Protein AF-F2F3K4-F1 (afdb_monomer)

Solvent-accessible surface area (backbone atoms only — not comparable to full-atom values): 10694 Å² total; per-residue (Å²): 113,71,66,64,60,57,57,69,69,48,76,63,55,57,48,55,48,28,43,52,43,18,48,51,14,39,76,76,39,70,73,43,49,56,55,50,54,50,52,49,53,52,44,51,75,69,63,53,58,70,67,57,56,51,50,38,49,51,50,20,53,52,44,21,54,54,42,33,50,59,54,53,59,38,68,49,84,79,74,68,73,35,62,34,27,31,41,81,58,61,49,78,59,90,55,36,41,37,33,36,28,29,36,90,88,71,50,36,32,33,37,39,33,72,56,90,44,71,68,59,48,52,51,57,73,74,40,85,54,49,75,43,34,28,41,38,33,61,47,81,49,81,67,62,78,44,93,44,98,87,41,76,43,50,56,59,52,32,60,78,65,64,27,38,46,36,34,44,44,75,45,81,40,86,40,90,66,76,68,70,74,69,62,59,68,64,60,71,77,75,118

Radius of gyration: 22.99 Å; Cα contacts (8 Å, |Δi|>4): 266; chains: 1; bounding box: 46×44×63 Å

Foldseek 3Di:
DVVVVVVVPDLVVLLVVLLVLLLCCLQPHVVSCVVLVVSLVVCVVVVDDVVSSVVSVVSNVVSNVVNNVLNVVLQDDDDPQFKWAFAQAWDDDPQKIWGWTAGPVRAIATEIEGHPDPVSVVVPVVDDRHQWIKRFGFDFDAWDDAPDPPGDGPVVVCSVVRHSGYTYTPDIGGDPDRDCVVVVVVVVVPD

Organism: Solibacillus silvestris (strain StLB046) (NCBI:txid1002809)

Nearest PDB structures (foldseek):
  3kf6-assembly1_A  TM=5.587E-01  e=1.070E-02  Schizosaccharomyces pombe
  6cqm-assembly2_B  TM=5.903E-01  e=8.312E-02  Saccharomyces cerevisiae S288C
  2z6k-assembly1_A  TM=4.879E-01  e=4.548E-02  Homo sapiens
  1cqx-assembly1_A  TM=2.368E-01  e=3.327E-01  Cupriavidus necator
  6o0a-assembly1_A  TM=1.692E-01  e=3.943E+00  Malassezia yamatoensis

Mean predicted aligned error: 10.89 Å

pLDDT: mean 82.09, std 13.77, range [38.69, 93.69]

Sequence (191 aa):
MLYLVNLFRHNWIFYALSICISALAAFESGRLLFLLAFLLLFSHYKRLLNIHLLLILIVGIGSYSYFSYEANKLSLPVELPALLTWTDEYNINGVMLRGFMINESGEKVYVTYELRNEKEKQRFEAQQLAGTSFIVTGKQVSPSIPAHRYGFSMARYLQSRSARGIIEIQQLQYSHQKNPSCSLFLNSAFS

Structure (mmCIF, N/CA/C/O backbone):
data_AF-F2F3K4-F1
#
_entry.id   AF-F2F3K4-F1
#
loop_
_atom_site.group_PDB
_atom_site.id
_atom_site.type_symbol
_atom_site.label_atom_id
_atom_site.label_alt_id
_atom_site.label_comp_id
_atom_site.label_asym_id
_atom_site.label_entity_id
_atom_site.label_seq_id
_atom_site.pdbx_PDB_ins_code
_atom_site.Cartn_x
_atom_site.Cartn_y
_atom_site.Cartn_z
_atom_site.occupancy
_atom_site.B_iso_or_equiv
_atom_site.auth_seq_id
_atom_site.auth_comp_id
_atom_site.auth_asym_id
_atom_site.auth_atom_id
_atom_site.pdbx_PDB_model_num
ATOM 1 N N . MET A 1 1 ? -1.211 18.696 -35.474 1.00 53.38 1 MET A N 1
ATOM 2 C CA . MET A 1 1 ? -0.148 17.791 -35.980 1.00 53.38 1 MET A CA 1
ATOM 3 C C . MET A 1 1 ? 1.278 18.299 -35.733 1.00 53.38 1 MET A C 1
ATOM 5 O O . MET A 1 1 ? 2.088 17.498 -35.292 1.00 53.38 1 MET A O 1
ATOM 9 N N . LEU A 1 2 ? 1.599 19.587 -35.936 1.00 54.91 2 LEU A N 1
ATOM 10 C CA . LEU A 1 2 ? 2.951 20.150 -35.707 1.00 54.91 2 LEU A CA 1
ATOM 11 C C . LEU A 1 2 ? 3.513 19.933 -34.288 1.00 54.91 2 LEU A C 1
ATOM 13 O O . LEU A 1 2 ? 4.703 19.681 -34.131 1.00 54.91 2 LEU A O 1
ATOM 17 N N . TYR A 1 3 ? 2.658 19.962 -33.263 1.00 59.09 3 TYR A N 1
ATOM 18 C CA . TYR A 1 3 ? 3.078 19.770 -31.871 1.00 59.09 3 TYR A CA 1
ATOM 19 C C . TYR A 1 3 ? 3.613 18.355 -31.599 1.00 59.09 3 TYR A C 1
ATOM 21 O O . TYR A 1 3 ? 4.637 18.196 -30.943 1.00 59.09 3 TYR A O 1
ATOM 29 N N . LEU A 1 4 ? 2.970 17.327 -32.170 1.00 57.16 4 LEU A N 1
ATOM 30 C CA . LEU A 1 4 ? 3.380 15.928 -32.005 1.00 57.16 4 LEU A CA 1
ATOM 31 C C . LEU A 1 4 ? 4.732 15.665 -32.687 1.00 57.16 4 LEU A C 1
ATOM 33 O O . LEU A 1 4 ? 5.585 14.979 -32.137 1.00 57.16 4 LEU A O 1
ATOM 37 N N . VAL A 1 5 ? 4.955 16.271 -33.857 1.00 60.72 5 VAL A N 1
ATOM 38 C CA . VAL A 1 5 ? 6.221 16.163 -34.601 1.00 60.72 5 VAL A CA 1
ATOM 39 C C . VAL A 1 5 ? 7.367 16.851 -33.849 1.00 60.72 5 VAL A C 1
ATOM 41 O O . VAL A 1 5 ? 8.470 16.311 -33.789 1.00 60.72 5 VAL A O 1
ATOM 44 N N . ASN A 1 6 ? 7.108 18.000 -33.217 1.00 59.47 6 ASN A N 1
ATOM 45 C CA . ASN A 1 6 ? 8.118 18.717 -32.434 1.00 59.47 6 ASN A CA 1
ATOM 46 C C . ASN A 1 6 ? 8.414 18.030 -31.086 1.00 59.47 6 ASN A C 1
ATOM 48 O O . ASN A 1 6 ? 9.551 18.050 -30.617 1.00 59.47 6 ASN A O 1
ATOM 52 N N . LEU A 1 7 ? 7.418 17.359 -30.497 1.00 59.84 7 LEU A N 1
ATOM 53 C CA . LEU A 1 7 ? 7.557 16.590 -29.256 1.00 59.84 7 LEU A CA 1
ATOM 54 C C . LEU A 1 7 ? 8.573 15.446 -29.398 1.00 59.84 7 LEU A C 1
ATOM 56 O O . LEU A 1 7 ? 9.397 15.226 -28.514 1.00 59.84 7 LEU A O 1
ATOM 60 N N . PHE A 1 8 ? 8.582 14.761 -30.545 1.00 59.09 8 PHE A N 1
ATOM 61 C CA . PHE A 1 8 ? 9.545 13.694 -30.831 1.00 59.09 8 PHE A CA 1
ATOM 62 C C . PHE A 1 8 ? 10.914 14.201 -31.299 1.00 59.09 8 PHE A C 1
ATOM 64 O O . PHE A 1 8 ? 11.771 13.388 -31.643 1.00 59.09 8 PHE A O 1
ATOM 71 N N . ARG A 1 9 ? 11.174 15.512 -31.320 1.00 60.53 9 ARG A N 1
ATOM 72 C CA . ARG A 1 9 ? 12.477 16.052 -31.739 1.00 60.53 9 ARG A CA 1
ATOM 73 C C . ARG A 1 9 ? 13.574 15.818 -30.696 1.00 60.53 9 ARG A C 1
ATOM 75 O O . ARG A 1 9 ? 14.740 15.708 -31.059 1.00 60.53 9 ARG A O 1
ATOM 82 N N . HIS A 1 10 ? 13.204 15.698 -29.420 1.00 70.38 10 HIS A N 1
ATOM 83 C CA . HIS A 1 10 ? 14.147 15.543 -28.313 1.00 70.38 10 HIS A CA 1
ATOM 84 C C . HIS A 1 10 ? 14.210 14.094 -27.817 1.00 70.38 10 HIS A C 1
ATOM 86 O O . HIS A 1 10 ? 13.192 13.481 -27.503 1.00 70.38 10 HIS A O 1
ATOM 92 N N . ASN A 1 11 ? 15.427 13.552 -27.698 1.00 77.31 11 ASN A N 1
ATOM 93 C CA . ASN A 1 11 ? 15.654 12.156 -27.297 1.00 77.31 11 ASN A CA 1
ATOM 94 C C . ASN A 1 11 ? 15.176 11.850 -25.864 1.00 77.31 11 ASN A C 1
ATOM 96 O O . ASN A 1 11 ? 14.959 10.691 -25.528 1.00 77.31 11 ASN A O 1
ATOM 100 N N . TRP A 1 12 ? 14.962 12.876 -25.035 1.00 83.38 12 TRP A N 1
ATOM 101 C CA . TRP A 1 12 ? 14.512 12.758 -23.642 1.00 83.38 12 TRP A CA 1
ATOM 102 C C . TRP A 1 12 ? 13.129 12.119 -23.492 1.00 83.38 12 TRP A C 1
ATOM 104 O O . TRP A 1 12 ? 12.880 11.438 -22.499 1.00 83.38 12 TRP A O 1
ATOM 114 N N . ILE A 1 13 ? 12.259 12.257 -24.498 1.00 87.06 13 ILE A N 1
ATOM 115 C CA . ILE A 1 13 ? 10.915 11.667 -24.469 1.00 87.06 13 ILE A CA 1
ATOM 116 C C . ILE A 1 13 ? 10.972 10.135 -24.356 1.00 87.06 13 ILE A C 1
ATOM 118 O O . ILE A 1 13 ? 10.166 9.535 -23.652 1.00 87.06 13 ILE A O 1
ATOM 122 N N . PHE A 1 14 ? 11.963 9.499 -24.992 1.00 88.06 14 PHE A N 1
ATOM 123 C CA . PHE A 1 14 ? 12.114 8.044 -24.976 1.00 88.06 14 PHE A CA 1
ATOM 124 C C . PHE A 1 14 ? 12.574 7.532 -23.611 1.00 88.06 14 PHE A C 1
ATOM 126 O O . PHE A 1 14 ? 12.159 6.456 -23.189 1.00 88.06 14 PHE A O 1
ATOM 133 N N . TYR A 1 15 ? 13.374 8.322 -22.893 1.00 89.19 15 TYR A N 1
ATOM 134 C CA . TYR A 1 15 ? 13.783 8.009 -21.526 1.00 89.19 15 TYR A CA 1
ATOM 135 C C . TYR A 1 15 ? 12.611 8.119 -20.553 1.00 89.19 15 TYR A C 1
ATOM 137 O O . TYR A 1 15 ? 12.374 7.195 -19.780 1.00 89.19 15 TYR A O 1
ATOM 145 N N . ALA A 1 16 ? 11.836 9.205 -20.636 1.00 91.38 16 ALA A N 1
ATOM 146 C CA . ALA A 1 16 ? 10.639 9.374 -19.815 1.00 91.38 16 ALA A CA 1
ATOM 147 C C . ALA A 1 16 ? 9.623 8.249 -20.067 1.00 91.38 16 ALA A C 1
ATOM 149 O O . ALA A 1 16 ? 9.077 7.671 -19.127 1.00 91.38 16 ALA A O 1
ATOM 150 N N . LEU A 1 17 ? 9.418 7.891 -21.338 1.00 90.88 17 LEU A N 1
ATOM 151 C CA . LEU A 1 17 ? 8.504 6.822 -21.722 1.00 90.88 17 LEU A CA 1
ATOM 152 C C . LEU A 1 17 ? 9.002 5.442 -21.262 1.00 90.88 17 LEU A C 1
ATOM 154 O O . LEU A 1 17 ? 8.193 4.639 -20.811 1.00 90.88 17 LEU A O 1
ATOM 158 N N . SER A 1 18 ? 10.316 5.190 -21.292 1.00 92.94 18 SER A N 1
ATOM 159 C CA . SER A 1 18 ? 10.923 3.971 -20.734 1.00 92.94 18 SER A CA 1
ATOM 160 C C . SER A 1 18 ? 10.623 3.820 -19.241 1.00 92.94 18 SER A C 1
ATOM 162 O O . SER A 1 18 ? 10.084 2.798 -18.825 1.00 92.94 18 SER A O 1
ATOM 164 N N . ILE A 1 19 ? 10.859 4.872 -18.447 1.00 92.75 19 ILE A N 1
ATOM 165 C CA . ILE A 1 19 ? 10.580 4.868 -17.001 1.00 92.75 19 ILE A CA 1
ATOM 166 C C . ILE A 1 19 ? 9.086 4.644 -16.733 1.00 92.75 19 ILE A C 1
ATOM 168 O O . ILE A 1 19 ? 8.725 3.857 -15.859 1.00 92.75 19 ILE A O 1
ATOM 172 N N . CYS A 1 20 ? 8.212 5.299 -17.504 1.00 92.25 20 CYS A N 1
ATOM 173 C CA . CYS A 1 20 ? 6.764 5.151 -17.377 1.00 92.25 20 CYS A CA 1
ATOM 174 C C . CYS A 1 20 ? 6.302 3.711 -17.659 1.00 92.25 20 CYS A C 1
ATOM 176 O O . CYS A 1 20 ? 5.558 3.141 -16.860 1.00 92.25 20 CYS A O 1
ATOM 178 N N . ILE A 1 21 ? 6.787 3.095 -18.746 1.00 92.75 21 ILE A N 1
ATOM 179 C CA . ILE A 1 21 ? 6.485 1.695 -19.085 1.00 92.75 21 ILE A CA 1
ATOM 180 C C . ILE A 1 21 ? 6.990 0.757 -17.985 1.00 92.75 21 ILE A C 1
ATOM 182 O O . ILE A 1 21 ? 6.268 -0.155 -17.587 1.00 92.75 21 ILE A O 1
ATOM 186 N N . SER A 1 22 ? 8.194 0.991 -17.464 1.00 91.56 22 SER A N 1
ATOM 187 C CA . SER A 1 22 ? 8.765 0.187 -16.383 1.00 91.56 22 SER A CA 1
ATOM 188 C C . SER A 1 22 ? 7.965 0.272 -15.086 1.00 91.56 22 SER A C 1
ATOM 190 O O . SER A 1 22 ? 7.751 -0.755 -14.446 1.00 91.56 22 SER A O 1
ATOM 192 N N .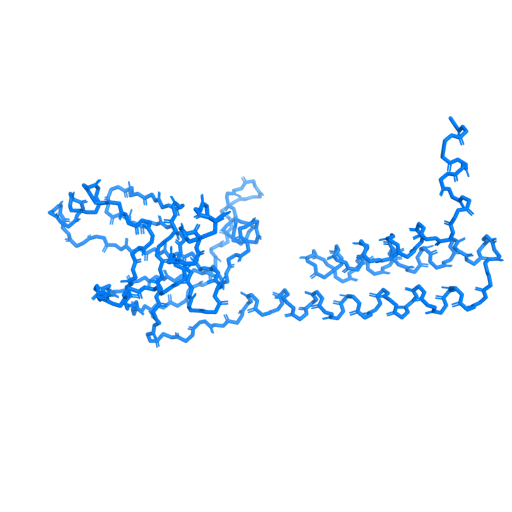 ALA A 1 23 ? 7.483 1.462 -14.713 1.00 90.31 23 ALA A N 1
ATOM 193 C CA . ALA A 1 23 ? 6.607 1.635 -13.556 1.00 90.31 23 ALA A CA 1
ATOM 194 C C . ALA A 1 23 ? 5.288 0.865 -13.738 1.00 90.31 23 ALA A C 1
ATOM 196 O O . ALA A 1 23 ? 4.909 0.070 -12.883 1.00 90.31 23 ALA A O 1
ATOM 197 N N . LEU A 1 24 ? 4.630 1.029 -14.890 1.00 89.62 24 LEU A N 1
ATOM 198 C CA . LEU A 1 24 ? 3.405 0.297 -15.234 1.00 89.62 24 LEU A CA 1
ATOM 199 C C . LEU A 1 24 ? 3.607 -1.225 -15.196 1.00 89.62 24 LEU A C 1
ATOM 201 O O . LEU A 1 24 ? 2.782 -1.949 -14.641 1.00 89.62 24 LEU A O 1
ATOM 205 N N . ALA A 1 25 ? 4.717 -1.714 -15.750 1.00 90.88 25 ALA A N 1
ATOM 206 C CA . ALA A 1 25 ? 5.037 -3.137 -15.764 1.00 90.88 25 ALA A CA 1
ATOM 207 C C . ALA A 1 25 ? 5.269 -3.712 -14.361 1.00 90.88 25 ALA A C 1
ATOM 209 O O . ALA A 1 25 ? 4.883 -4.852 -14.110 1.00 90.88 25 ALA A O 1
ATOM 210 N N . ALA A 1 26 ? 5.869 -2.936 -13.455 1.00 87.81 26 ALA A N 1
ATOM 211 C CA . ALA A 1 26 ? 6.117 -3.364 -12.082 1.00 87.81 26 ALA A CA 1
ATOM 212 C C . ALA A 1 26 ? 4.825 -3.495 -11.254 1.00 87.81 26 ALA A C 1
ATOM 214 O O . ALA A 1 26 ? 4.712 -4.427 -10.462 1.00 87.81 26 ALA A O 1
ATOM 215 N N . PHE A 1 27 ? 3.848 -2.598 -11.440 1.00 81.38 27 PHE A N 1
ATOM 216 C CA . PHE A 1 27 ? 2.615 -2.593 -10.637 1.00 81.38 27 PHE A CA 1
ATOM 217 C C . PHE A 1 27 ? 1.487 -3.474 -11.187 1.00 81.38 27 PHE A C 1
ATOM 219 O O . PHE A 1 27 ? 0.718 -4.024 -10.401 1.00 81.38 27 PHE A O 1
ATOM 226 N N . GLU A 1 28 ? 1.356 -3.594 -12.510 1.00 82.56 28 GLU A N 1
ATOM 227 C CA . GLU A 1 28 ? 0.241 -4.323 -13.135 1.00 82.56 28 GLU A CA 1
ATOM 228 C C . GLU A 1 28 ? 0.658 -5.720 -13.595 1.00 82.56 28 GLU A C 1
ATOM 230 O O . GLU A 1 28 ? 0.084 -6.737 -13.200 1.00 82.56 28 GLU A O 1
ATOM 235 N N . SER A 1 29 ? 1.645 -5.790 -14.490 1.00 84.31 29 SER A N 1
ATOM 236 C CA . SER A 1 29 ? 2.080 -7.053 -15.075 1.00 84.31 29 SER A CA 1
ATOM 237 C C . SER A 1 29 ? 3.404 -6.909 -15.813 1.00 84.31 29 SER A C 1
ATOM 239 O O . SER A 1 29 ? 3.531 -6.079 -16.716 1.00 84.31 29 SER A O 1
ATOM 241 N N . GLY A 1 30 ? 4.333 -7.83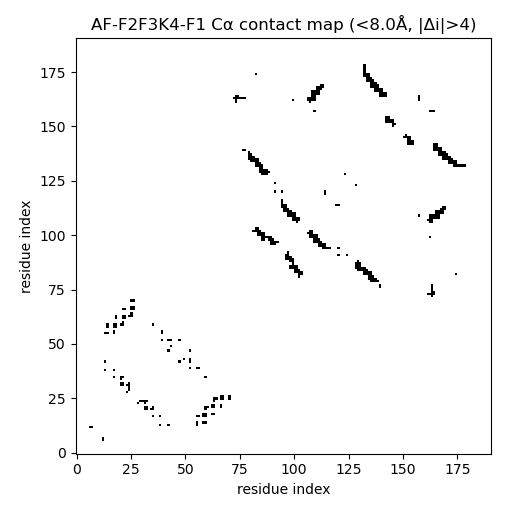6 -15.561 1.00 85.25 30 GLY A N 1
ATOM 242 C CA . GLY A 1 30 ? 5.596 -7.932 -16.302 1.00 85.25 30 GLY A CA 1
ATOM 243 C C . GLY A 1 30 ? 5.422 -8.120 -17.817 1.00 85.25 30 GLY A C 1
ATOM 244 O O . GLY A 1 30 ? 6.336 -7.831 -18.582 1.00 85.25 30 GLY A O 1
ATOM 245 N N . ARG A 1 31 ? 4.229 -8.515 -18.293 1.00 88.06 31 ARG A N 1
ATOM 246 C CA . ARG A 1 31 ? 3.902 -8.567 -19.732 1.00 88.06 31 ARG A CA 1
ATOM 247 C C . ARG A 1 31 ? 4.018 -7.198 -20.407 1.00 88.06 31 ARG A C 1
ATOM 249 O O . ARG A 1 31 ? 4.312 -7.130 -21.595 1.00 88.06 31 ARG A O 1
ATOM 256 N N . LEU A 1 32 ? 3.834 -6.103 -19.672 1.00 88.56 32 LEU A N 1
ATOM 257 C CA . LEU A 1 32 ? 3.973 -4.755 -20.226 1.00 88.56 32 LEU A CA 1
ATOM 258 C C . LEU A 1 32 ? 5.422 -4.424 -20.621 1.00 88.56 32 LEU A C 1
ATOM 260 O O . LEU A 1 32 ? 5.630 -3.485 -21.380 1.00 88.56 32 LEU A O 1
ATOM 264 N N . LEU A 1 33 ? 6.417 -5.237 -20.243 1.00 88.19 33 LEU A N 1
ATOM 265 C CA . LEU A 1 33 ? 7.777 -5.128 -20.785 1.00 88.19 33 LEU A CA 1
ATOM 266 C C . LEU A 1 33 ? 7.832 -5.339 -22.310 1.00 88.19 33 LEU A C 1
ATOM 268 O O . LEU A 1 33 ? 8.745 -4.834 -22.960 1.00 88.19 33 LEU A O 1
ATOM 272 N N . PHE A 1 34 ? 6.832 -5.987 -22.923 1.00 91.31 34 PHE A N 1
ATOM 273 C CA . PHE A 1 34 ? 6.723 -6.026 -24.386 1.00 91.31 34 PHE A CA 1
ATOM 274 C C . PHE A 1 34 ? 6.561 -4.625 -25.004 1.00 91.31 34 PHE A C 1
ATOM 276 O O . PHE A 1 34 ? 7.051 -4.390 -26.109 1.00 91.31 34 PHE A O 1
ATOM 283 N N . LEU A 1 35 ? 5.958 -3.662 -24.293 1.00 91.06 35 LEU A N 1
ATOM 284 C CA . LEU A 1 35 ? 5.908 -2.263 -24.741 1.00 91.06 35 LEU A CA 1
ATOM 285 C C . LEU A 1 35 ? 7.294 -1.614 -24.732 1.00 91.06 35 LEU A C 1
ATOM 287 O O . LEU A 1 35 ? 7.583 -0.803 -25.609 1.00 91.06 35 LEU A O 1
ATOM 291 N N . LEU A 1 36 ? 8.168 -1.992 -23.793 1.00 90.38 36 LEU A N 1
ATOM 292 C CA . LEU A 1 36 ? 9.555 -1.524 -23.7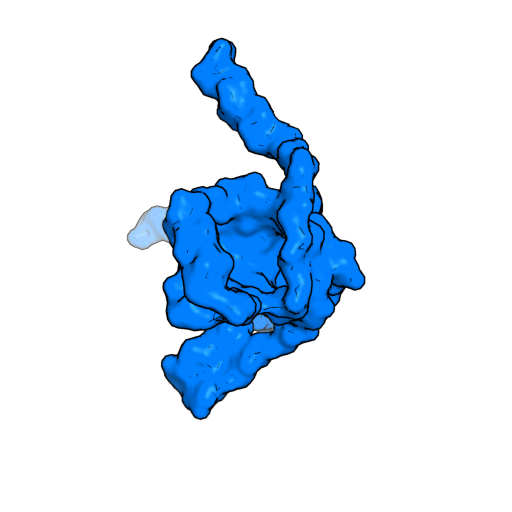81 1.00 90.38 36 LEU A CA 1
ATOM 293 C C . LEU A 1 36 ? 10.301 -2.046 -25.016 1.00 90.38 36 LEU A C 1
ATOM 295 O O . LEU A 1 36 ? 10.999 -1.283 -25.682 1.00 90.38 36 LEU A O 1
ATOM 299 N N . ALA A 1 37 ? 10.093 -3.315 -25.382 1.00 90.12 37 ALA A N 1
ATOM 300 C CA . ALA A 1 37 ? 10.643 -3.879 -26.614 1.00 90.12 37 ALA A CA 1
ATOM 301 C C . ALA A 1 37 ? 10.115 -3.150 -27.866 1.00 90.12 37 ALA A C 1
ATOM 303 O O . ALA A 1 37 ? 10.894 -2.818 -28.760 1.00 90.12 37 ALA A O 1
ATOM 304 N N . PHE A 1 38 ? 8.817 -2.826 -27.906 1.00 92.12 38 PHE A N 1
ATOM 305 C CA . PHE A 1 38 ? 8.227 -2.033 -28.990 1.00 92.12 38 PHE A CA 1
ATOM 306 C C . PHE A 1 38 ? 8.835 -0.624 -29.076 1.00 92.12 38 PHE A C 1
ATOM 308 O O . PHE A 1 38 ? 9.153 -0.148 -30.166 1.00 92.12 38 PHE A O 1
ATOM 315 N N . LEU A 1 39 ? 9.074 0.027 -27.933 1.00 89.44 39 LEU A N 1
ATOM 316 C CA . LEU A 1 39 ? 9.728 1.333 -27.865 1.00 89.44 39 LEU A CA 1
ATOM 317 C C . LEU A 1 39 ? 11.173 1.291 -28.378 1.00 89.44 39 LEU A C 1
ATOM 319 O O . LEU A 1 39 ? 11.600 2.205 -29.089 1.00 89.44 39 LEU A O 1
ATOM 323 N N . LEU A 1 40 ? 11.921 0.235 -28.058 1.00 89.38 40 LEU A N 1
ATOM 324 C CA . LEU A 1 40 ? 13.277 0.030 -28.570 1.00 89.38 40 LEU A CA 1
ATOM 325 C C . LEU A 1 40 ? 13.274 -0.200 -30.085 1.00 89.38 40 LEU A C 1
ATOM 327 O O . LEU A 1 40 ? 14.084 0.399 -30.791 1.00 89.38 40 LEU A O 1
ATOM 331 N N . LEU A 1 41 ? 12.325 -0.988 -30.597 1.00 89.94 41 LEU A N 1
ATOM 332 C CA . LEU A 1 41 ? 12.168 -1.236 -32.032 1.00 89.94 41 LEU A CA 1
ATOM 333 C C . LEU A 1 41 ? 11.818 0.053 -32.789 1.00 89.94 41 LEU A C 1
ATOM 335 O O . LEU A 1 41 ? 12.429 0.362 -33.812 1.00 89.94 41 LEU A O 1
ATOM 339 N N . PHE A 1 42 ? 10.904 0.861 -32.248 1.00 87.94 42 PHE A N 1
ATOM 340 C CA . PHE A 1 42 ? 10.567 2.173 -32.800 1.00 87.94 42 PHE A CA 1
ATOM 341 C C . PHE A 1 42 ? 11.758 3.147 -32.762 1.00 87.94 42 PHE A C 1
ATOM 343 O O . PHE A 1 42 ? 12.025 3.863 -33.729 1.00 87.94 42 PHE A O 1
ATOM 350 N N . SER A 1 43 ? 12.522 3.143 -31.670 1.00 84.88 43 SER A N 1
ATOM 351 C CA . SER A 1 43 ? 13.732 3.961 -31.522 1.00 84.88 43 SER A CA 1
ATOM 352 C C . SER A 1 43 ? 14.828 3.549 -32.514 1.00 84.88 43 SER A C 1
ATOM 354 O O . SER A 1 43 ? 15.533 4.408 -33.051 1.00 84.88 43 SER A O 1
ATOM 356 N N . HIS A 1 44 ? 14.939 2.249 -32.804 1.00 85.00 44 HIS A N 1
ATOM 357 C CA . HIS A 1 44 ? 15.846 1.709 -33.813 1.00 85.00 44 HIS A CA 1
ATOM 358 C C . HIS A 1 44 ? 15.413 2.089 -35.236 1.00 85.00 44 HIS A C 1
ATOM 360 O O . HIS A 1 44 ? 16.246 2.531 -36.027 1.00 85.00 44 HIS A O 1
ATOM 366 N N . TYR A 1 45 ? 14.110 2.031 -35.541 1.00 87.88 45 TYR A N 1
ATOM 367 C CA . TYR A 1 45 ? 13.560 2.502 -36.818 1.00 87.88 45 TYR A CA 1
ATOM 368 C C . TYR A 1 45 ? 13.879 3.982 -37.072 1.00 87.88 45 TYR A C 1
ATOM 370 O O . TYR A 1 45 ? 14.257 4.368 -38.177 1.00 87.88 45 TYR A O 1
ATOM 378 N N . LYS A 1 46 ? 13.825 4.810 -36.023 1.00 80.69 46 LYS A N 1
ATOM 379 C CA . LYS A 1 46 ? 14.196 6.231 -36.080 1.00 80.69 46 LYS A CA 1
ATOM 380 C C . LYS A 1 46 ? 15.711 6.472 -36.232 1.00 80.69 46 LYS A C 1
ATOM 382 O O . LYS A 1 46 ? 16.142 7.622 -36.263 1.00 80.69 46 LYS A O 1
ATOM 387 N N . ARG A 1 47 ? 16.524 5.411 -36.327 1.00 79.69 47 ARG A N 1
ATOM 388 C CA . ARG A 1 47 ? 17.991 5.455 -36.446 1.00 79.69 47 ARG A CA 1
ATOM 389 C C . ARG A 1 47 ? 18.660 6.295 -35.354 1.00 79.69 47 ARG A C 1
ATOM 391 O O . ARG A 1 47 ? 19.615 7.024 -35.615 1.00 79.69 47 ARG A O 1
ATOM 398 N N . LEU A 1 48 ? 18.160 6.206 -34.121 1.00 77.81 48 LEU A N 1
ATOM 399 C CA . LEU A 1 48 ? 18.877 6.765 -32.977 1.00 77.81 48 LEU A CA 1
ATOM 400 C C . LEU A 1 48 ? 20.219 6.042 -32.801 1.00 77.81 48 LEU A C 1
ATOM 402 O O . LEU A 1 48 ? 20.330 4.851 -33.088 1.00 77.81 48 LEU A O 1
ATOM 406 N N . LEU A 1 49 ? 21.235 6.766 -32.320 1.00 80.75 49 LEU A N 1
ATOM 407 C CA . LEU A 1 49 ? 22.540 6.178 -32.011 1.00 80.75 49 LEU A CA 1
ATOM 408 C C . LEU A 1 49 ? 22.370 4.977 -31.074 1.00 80.75 49 LEU A C 1
ATOM 410 O O . LEU A 1 49 ? 21.626 5.055 -30.093 1.00 80.75 49 LEU A O 1
ATOM 414 N N . ASN A 1 50 ? 23.123 3.905 -31.329 1.00 82.81 50 ASN A N 1
ATOM 415 C CA . ASN A 1 50 ? 23.057 2.664 -30.546 1.00 82.81 50 ASN A CA 1
ATOM 416 C C . ASN A 1 50 ? 23.272 2.897 -29.035 1.00 82.81 50 ASN A C 1
ATOM 418 O O . ASN A 1 50 ? 22.710 2.176 -28.215 1.00 82.81 50 ASN A O 1
ATOM 422 N N . ILE A 1 51 ? 24.011 3.948 -28.657 1.00 84.06 51 ILE A N 1
ATOM 423 C CA . ILE A 1 51 ? 24.208 4.368 -27.259 1.00 84.06 51 ILE A CA 1
ATOM 424 C C . ILE A 1 51 ? 22.879 4.755 -26.593 1.00 84.06 51 ILE A C 1
ATOM 426 O O . ILE A 1 51 ? 22.625 4.366 -25.455 1.00 84.06 51 ILE A O 1
ATOM 430 N N . HIS A 1 52 ? 22.003 5.487 -27.290 1.00 86.06 52 HIS A N 1
ATOM 431 C CA . HIS A 1 52 ? 20.700 5.865 -26.740 1.00 86.06 52 HIS A CA 1
ATOM 432 C C . HIS A 1 52 ? 19.806 4.644 -26.527 1.00 86.06 52 HIS A C 1
ATOM 434 O O . HIS A 1 52 ? 19.142 4.565 -25.499 1.00 86.06 52 HIS A O 1
ATOM 440 N N . LEU A 1 53 ? 19.837 3.669 -27.443 1.00 86.19 53 LEU A N 1
ATOM 441 C CA . LEU A 1 53 ? 19.100 2.409 -27.289 1.00 86.19 53 LEU A CA 1
ATOM 442 C C . LEU A 1 53 ? 19.559 1.638 -26.048 1.00 86.19 53 LEU A C 1
ATOM 444 O O . LEU A 1 53 ? 18.730 1.199 -25.252 1.00 86.19 53 LEU A O 1
ATOM 448 N N . LEU A 1 54 ? 20.876 1.532 -25.854 1.00 89.81 54 LEU A N 1
ATOM 449 C CA . LEU A 1 54 ? 21.464 0.859 -24.699 1.00 89.81 54 LEU A CA 1
ATOM 450 C C . LEU A 1 54 ? 21.091 1.576 -23.392 1.00 89.81 54 LEU A C 1
ATOM 452 O O . LEU A 1 54 ? 20.658 0.932 -22.440 1.00 89.81 54 LEU A O 1
ATOM 456 N N . LEU A 1 55 ? 21.173 2.908 -23.353 1.00 90.19 55 LEU A N 1
ATOM 457 C CA . LEU A 1 55 ? 20.784 3.680 -22.170 1.00 90.19 55 LEU A CA 1
ATOM 458 C C . LEU A 1 55 ? 19.286 3.559 -21.853 1.00 90.19 55 LEU A C 1
ATOM 460 O O . LEU A 1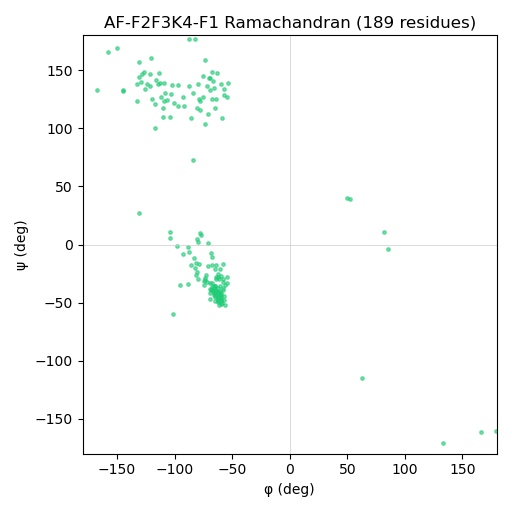 55 ? 18.930 3.419 -20.688 1.00 90.19 55 LEU A O 1
ATOM 464 N N . ILE A 1 56 ? 18.407 3.589 -22.860 1.00 90.38 56 ILE A N 1
ATOM 465 C CA . ILE A 1 56 ? 16.957 3.401 -22.674 1.00 90.38 56 ILE A CA 1
ATOM 466 C C . ILE A 1 56 ? 16.667 2.033 -22.048 1.00 90.38 56 ILE A C 1
ATOM 468 O O . ILE A 1 56 ? 15.828 1.945 -21.149 1.00 90.38 56 ILE A O 1
ATOM 472 N N . LEU A 1 57 ? 17.373 0.992 -22.501 1.00 92.00 57 LEU A N 1
ATOM 473 C CA . LEU A 1 57 ? 17.265 -0.361 -21.963 1.00 92.00 57 LEU A CA 1
ATOM 474 C C . LEU A 1 57 ? 17.753 -0.430 -20.508 1.00 92.00 57 LEU A C 1
ATOM 476 O O . LEU A 1 57 ? 17.031 -0.952 -19.661 1.00 92.00 57 LEU A O 1
ATOM 480 N N . ILE A 1 58 ? 18.935 0.121 -20.202 1.00 93.56 58 ILE A N 1
ATOM 481 C CA . ILE A 1 58 ? 19.488 0.135 -18.835 1.00 93.56 58 ILE A CA 1
ATOM 482 C C . ILE A 1 58 ? 18.553 0.874 -17.879 1.00 93.56 58 ILE A C 1
ATOM 484 O O . ILE A 1 58 ? 18.227 0.348 -16.818 1.00 93.56 58 ILE A O 1
ATOM 488 N N . VAL A 1 59 ? 18.103 2.073 -18.258 1.00 93.31 59 VAL A N 1
ATOM 489 C CA . VAL A 1 59 ? 17.186 2.874 -17.436 1.00 93.31 59 VAL A CA 1
ATOM 490 C C . VAL A 1 59 ? 15.868 2.130 -17.238 1.00 93.31 59 VAL A C 1
ATOM 492 O O . VAL A 1 59 ? 15.397 2.023 -16.112 1.00 93.31 59 VAL A O 1
ATOM 495 N N . GLY A 1 60 ? 15.307 1.549 -18.302 1.00 91.00 60 GLY A N 1
ATOM 496 C CA . GLY A 1 60 ? 14.059 0.795 -18.227 1.00 91.00 60 GLY A CA 1
ATOM 497 C C . GLY A 1 60 ? 14.152 -0.403 -17.280 1.00 91.00 60 GLY A C 1
ATOM 498 O O . GLY A 1 60 ? 13.331 -0.533 -16.371 1.00 91.00 60 GLY A O 1
ATOM 499 N N . ILE A 1 61 ? 15.166 -1.255 -17.445 1.00 91.56 61 ILE A N 1
ATOM 500 C CA . ILE A 1 61 ? 15.364 -2.435 -16.590 1.00 91.56 61 ILE A CA 1
ATOM 501 C C . ILE A 1 61 ? 15.671 -2.018 -15.147 1.00 91.56 61 ILE A C 1
ATOM 503 O O . ILE A 1 61 ? 15.080 -2.563 -14.219 1.00 91.56 61 ILE A O 1
ATOM 507 N N . GLY A 1 62 ? 16.552 -1.033 -14.946 1.00 91.62 62 GLY A N 1
ATOM 508 C CA . GLY A 1 62 ? 16.909 -0.538 -13.616 1.00 91.62 62 GLY A CA 1
ATOM 509 C C . GLY A 1 62 ? 15.700 0.008 -12.856 1.00 91.62 62 GLY A C 1
ATOM 510 O O . GLY A 1 62 ? 15.458 -0.383 -11.714 1.00 91.62 62 GLY A O 1
ATOM 511 N N . SER A 1 63 ? 14.887 0.844 -13.509 1.00 91.50 63 SER A N 1
ATOM 512 C CA . SER A 1 63 ? 13.642 1.353 -12.930 1.00 91.50 63 SER A CA 1
ATOM 513 C C . SER A 1 63 ? 12.636 0.238 -12.648 1.00 91.50 63 SER A C 1
ATOM 515 O O . SER A 1 63 ? 12.017 0.246 -11.589 1.00 91.50 63 SER A O 1
ATOM 517 N N . TYR A 1 64 ? 12.488 -0.743 -13.545 1.00 91.44 64 TYR A N 1
ATOM 518 C CA . TYR A 1 64 ? 11.590 -1.881 -13.324 1.00 91.44 64 TYR A CA 1
ATOM 519 C C . TYR A 1 64 ? 11.990 -2.683 -12.083 1.00 91.44 64 TYR A C 1
ATOM 521 O O . TYR A 1 64 ? 11.129 -2.996 -11.264 1.00 91.44 64 TYR A O 1
ATOM 529 N N . SER A 1 65 ? 13.280 -2.978 -11.910 1.00 90.12 65 SER A N 1
ATOM 530 C CA . SER A 1 65 ? 13.782 -3.689 -10.730 1.00 90.12 65 SER A CA 1
ATOM 531 C C . SER A 1 65 ? 13.525 -2.908 -9.441 1.00 90.12 65 SER A C 1
ATOM 533 O O . SER A 1 65 ? 13.057 -3.489 -8.465 1.00 90.12 65 SER A O 1
ATOM 535 N N . TYR A 1 66 ? 13.771 -1.594 -9.449 1.00 90.56 66 TYR A N 1
ATOM 536 C CA . TYR A 1 66 ? 13.505 -0.726 -8.300 1.00 90.56 66 TYR A CA 1
ATOM 537 C C . TYR A 1 66 ? 12.015 -0.705 -7.927 1.00 90.56 66 TYR A C 1
ATOM 539 O O . TYR A 1 66 ? 11.656 -1.002 -6.790 1.00 90.56 66 TYR A O 1
ATOM 547 N N . PHE A 1 67 ? 11.130 -0.440 -8.893 1.00 88.62 67 PHE A N 1
ATOM 548 C CA . PHE A 1 67 ? 9.688 -0.422 -8.639 1.00 88.62 67 PHE A CA 1
ATOM 549 C C . PHE A 1 67 ? 9.141 -1.798 -8.262 1.00 88.62 67 PHE A C 1
ATOM 551 O O . PHE A 1 67 ? 8.263 -1.888 -7.411 1.00 88.62 67 PHE A O 1
ATOM 558 N N . SER A 1 68 ? 9.670 -2.874 -8.848 1.00 85.81 68 SER A N 1
ATOM 559 C CA . SER A 1 68 ? 9.277 -4.239 -8.487 1.00 85.81 68 SER A CA 1
ATOM 560 C C . SER A 1 68 ? 9.686 -4.569 -7.058 1.00 85.81 68 SER A C 1
ATOM 562 O O . SER A 1 68 ? 8.931 -5.225 -6.348 1.00 85.81 68 SER A O 1
ATOM 564 N N . TYR A 1 69 ? 10.858 -4.122 -6.609 1.00 85.00 69 TYR A N 1
ATOM 565 C CA . TYR A 1 69 ? 11.281 -4.301 -5.223 1.00 85.00 69 TYR A CA 1
ATOM 566 C C . TYR A 1 69 ? 10.337 -3.579 -4.252 1.00 85.00 69 TYR A C 1
ATOM 568 O O . TYR A 1 69 ? 9.833 -4.203 -3.319 1.00 85.00 69 TYR A O 1
ATOM 576 N N . GLU A 1 70 ? 10.018 -2.311 -4.520 1.00 81.19 70 GLU A N 1
ATOM 577 C CA . GLU A 1 70 ? 9.058 -1.537 -3.719 1.00 81.19 70 GLU A CA 1
ATOM 578 C C . GLU A 1 70 ? 7.657 -2.170 -3.723 1.00 81.19 70 GLU A C 1
ATOM 580 O O . GLU A 1 70 ? 7.040 -2.330 -2.671 1.00 81.19 70 GLU A O 1
ATOM 585 N N . ALA A 1 71 ? 7.169 -2.616 -4.885 1.00 77.88 71 ALA A N 1
ATOM 586 C CA . ALA A 1 71 ? 5.874 -3.283 -4.998 1.00 77.88 71 ALA A CA 1
ATOM 587 C C . ALA A 1 71 ? 5.837 -4.611 -4.220 1.00 77.88 71 ALA A C 1
ATOM 589 O O . ALA A 1 71 ? 4.861 -4.893 -3.526 1.00 77.88 71 ALA A O 1
ATOM 590 N N . ASN A 1 72 ? 6.908 -5.409 -4.274 1.00 76.56 72 ASN A N 1
ATOM 591 C CA . ASN A 1 72 ? 7.000 -6.660 -3.519 1.00 76.56 72 ASN A CA 1
ATOM 592 C C . ASN A 1 72 ? 7.126 -6.416 -2.013 1.00 76.56 72 ASN A C 1
ATOM 594 O O . ASN A 1 72 ? 6.573 -7.188 -1.228 1.00 76.56 72 ASN A O 1
ATOM 598 N N . LYS A 1 73 ? 7.778 -5.329 -1.587 1.00 73.12 73 LYS A N 1
ATOM 599 C CA . LYS A 1 73 ? 7.856 -4.961 -0.169 1.00 73.12 73 LYS A CA 1
ATOM 600 C C . LYS A 1 73 ? 6.469 -4.779 0.451 1.00 73.12 73 LYS A C 1
ATOM 602 O O . LYS A 1 73 ? 6.264 -5.123 1.614 1.00 73.12 73 LYS A O 1
ATOM 607 N N . LEU A 1 74 ? 5.496 -4.314 -0.336 1.00 67.69 74 LEU A N 1
ATOM 608 C CA . LEU A 1 74 ? 4.113 -4.172 0.117 1.00 67.69 74 LEU A CA 1
ATOM 609 C C . LEU A 1 74 ? 3.409 -5.512 0.386 1.00 67.69 74 LEU A C 1
ATOM 611 O O . LEU A 1 74 ? 2.385 -5.524 1.056 1.00 67.69 74 LEU A O 1
ATOM 615 N N . SER A 1 75 ? 3.931 -6.629 -0.121 1.00 64.06 75 SER A N 1
ATOM 616 C CA . SER A 1 75 ? 3.343 -7.963 0.068 1.00 64.06 75 SER A CA 1
ATOM 617 C C . SER A 1 75 ? 3.906 -8.732 1.269 1.00 64.06 75 SER A C 1
ATOM 619 O O . SER A 1 75 ? 3.383 -9.792 1.615 1.00 64.06 75 SER A O 1
ATOM 621 N N . LEU A 1 76 ? 4.963 -8.215 1.907 1.00 68.81 76 LEU A N 1
ATOM 622 C CA . LEU A 1 76 ? 5.607 -8.869 3.044 1.00 68.81 76 LEU A CA 1
ATOM 623 C C . LEU A 1 76 ? 4.708 -8.834 4.291 1.00 68.81 76 LEU A C 1
ATOM 625 O O . LEU A 1 76 ? 4.031 -7.830 4.536 1.00 68.81 76 LEU A O 1
ATOM 629 N N . PRO A 1 77 ? 4.711 -9.908 5.100 1.00 69.31 77 PRO A N 1
ATOM 630 C CA . PRO A 1 77 ? 3.964 -9.937 6.343 1.00 69.31 77 PRO A CA 1
ATOM 631 C C . PRO A 1 77 ? 4.540 -8.926 7.340 1.00 69.31 77 PRO A C 1
ATOM 633 O O . PRO A 1 77 ? 5.752 -8.832 7.524 1.00 69.31 77 PRO A O 1
ATOM 636 N N . VAL A 1 78 ? 3.661 -8.171 7.989 1.00 73.62 78 VAL A N 1
ATOM 637 C CA . VAL A 1 78 ? 4.006 -7.261 9.078 1.00 73.62 78 VAL A CA 1
ATOM 638 C C . VAL A 1 78 ? 4.257 -8.094 10.330 1.00 73.62 78 VAL A C 1
ATOM 640 O O . VAL A 1 78 ? 3.407 -8.891 10.732 1.00 73.62 78 VAL A O 1
ATOM 643 N N . GLU A 1 79 ? 5.414 -7.905 10.959 1.00 77.56 79 GLU A N 1
ATOM 644 C CA . GLU A 1 79 ? 5.700 -8.515 12.256 1.00 77.56 79 GLU A CA 1
ATOM 645 C C . GLU A 1 79 ? 4.798 -7.888 13.328 1.00 77.56 79 GLU A C 1
ATOM 647 O O . GLU A 1 79 ? 4.739 -6.669 13.473 1.00 77.56 79 GLU A O 1
ATOM 652 N N . LEU A 1 80 ? 4.057 -8.725 14.057 1.00 81.25 80 LEU A N 1
ATOM 653 C CA . LEU A 1 80 ? 3.162 -8.321 15.144 1.00 81.25 80 LEU A CA 1
ATOM 654 C C . LEU A 1 80 ? 3.677 -8.924 16.462 1.00 81.25 80 LEU A C 1
ATOM 656 O O . LEU A 1 80 ? 4.089 -10.086 16.451 1.00 81.25 80 LEU A O 1
ATOM 660 N N . PRO A 1 81 ? 3.611 -8.216 17.607 1.00 83.69 81 PRO A N 1
ATOM 661 C CA . PRO A 1 81 ? 3.026 -6.888 17.835 1.00 83.69 81 PRO A CA 1
ATOM 662 C C . PRO A 1 81 ? 3.788 -5.733 17.174 1.00 83.69 81 PRO A C 1
ATOM 664 O O . PRO A 1 81 ? 5.013 -5.712 17.197 1.00 83.69 81 PRO A O 1
ATOM 667 N N . ALA A 1 82 ? 3.056 -4.734 16.672 1.00 86.12 82 ALA A N 1
ATOM 668 C CA . ALA A 1 82 ? 3.638 -3.525 16.084 1.00 86.12 82 ALA A CA 1
ATOM 669 C C . ALA A 1 82 ? 3.046 -2.251 16.695 1.00 86.12 82 ALA A C 1
ATOM 671 O O . ALA A 1 82 ? 1.858 -2.203 17.028 1.00 86.12 82 ALA A O 1
ATOM 672 N N . LEU A 1 83 ? 3.866 -1.201 16.800 1.00 89.94 83 LEU A N 1
ATOM 673 C CA . LEU A 1 83 ? 3.391 0.152 17.074 1.00 89.94 83 LEU A CA 1
ATOM 674 C C . LEU A 1 83 ? 2.827 0.748 15.779 1.00 89.94 83 LEU A C 1
ATOM 676 O O . LEU A 1 83 ? 3.551 0.936 14.801 1.00 89.94 83 LEU A O 1
ATOM 680 N N . LEU A 1 84 ? 1.528 1.032 15.777 1.00 91.00 84 LEU A N 1
ATOM 681 C CA . LEU A 1 84 ? 0.809 1.570 14.629 1.00 91.00 84 LEU A CA 1
ATOM 682 C C . LEU A 1 84 ? 0.103 2.872 15.014 1.00 91.00 84 LEU A C 1
ATOM 684 O O . LEU A 1 84 ? -0.514 2.963 16.074 1.00 91.00 84 LEU A O 1
ATOM 688 N N . THR A 1 85 ? 0.148 3.871 14.137 1.00 92.12 85 THR A N 1
ATOM 689 C CA . THR A 1 85 ? -0.519 5.168 14.312 1.00 92.12 85 THR A CA 1
ATOM 690 C C . THR A 1 8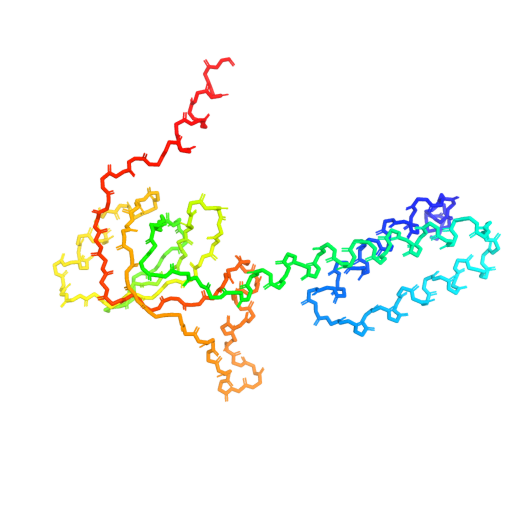5 ? -1.712 5.285 13.371 1.00 92.12 85 THR A C 1
ATOM 692 O O . THR A 1 85 ? -1.571 5.048 12.174 1.00 92.12 85 THR A O 1
ATOM 695 N N . TRP A 1 86 ? -2.885 5.668 13.877 1.00 91.81 86 TRP A N 1
ATOM 696 C CA . TRP A 1 86 ? -4.070 5.887 13.040 1.00 91.81 86 TRP A CA 1
ATOM 697 C C . TRP A 1 86 ? -3.909 7.071 12.092 1.00 91.81 86 TRP A C 1
ATOM 699 O O . TRP A 1 86 ? -3.398 8.129 12.462 1.00 91.81 86 TRP A O 1
ATOM 709 N N . THR A 1 87 ? -4.421 6.900 10.879 1.00 91.56 87 THR A N 1
ATOM 710 C CA . THR A 1 87 ? -4.617 7.993 9.919 1.00 91.56 87 THR A CA 1
ATOM 711 C C . THR A 1 87 ? -5.978 8.663 10.118 1.00 91.56 87 THR A C 1
ATOM 713 O O . THR A 1 87 ? -6.777 8.254 10.960 1.00 91.56 87 THR A O 1
ATOM 716 N N . ASP A 1 88 ? -6.243 9.705 9.341 1.00 88.62 88 ASP A N 1
ATOM 717 C CA . ASP A 1 88 ? -7.558 10.331 9.187 1.00 88.62 88 ASP A CA 1
ATOM 718 C C . ASP A 1 88 ? -8.559 9.454 8.410 1.00 88.62 88 ASP A C 1
ATOM 720 O O . ASP A 1 88 ? -9.769 9.634 8.531 1.00 88.62 88 ASP A O 1
ATOM 724 N N . GLU A 1 89 ? -8.077 8.457 7.667 1.00 88.81 89 GLU A N 1
ATOM 725 C CA . GLU A 1 89 ? -8.893 7.510 6.910 1.00 88.81 89 GLU A CA 1
ATOM 726 C C . GLU A 1 89 ? -9.391 6.344 7.793 1.00 88.81 89 GLU A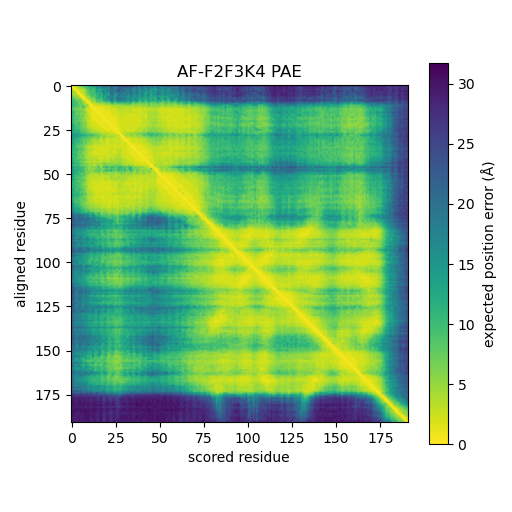 C 1
ATOM 728 O O . GLU A 1 89 ? -8.931 5.202 7.666 1.00 88.81 89 GLU A O 1
ATOM 733 N N . TYR A 1 90 ? -10.352 6.610 8.683 1.00 90.94 90 TYR A N 1
ATOM 734 C CA . TYR A 1 90 ? -11.036 5.582 9.480 1.00 90.94 90 TYR A CA 1
ATOM 735 C C . TYR A 1 90 ? -12.561 5.722 9.443 1.00 90.94 90 TYR A C 1
ATOM 737 O O . TYR A 1 90 ? -13.116 6.778 9.151 1.00 90.94 90 TYR A O 1
ATOM 745 N N . ASN A 1 91 ? -13.251 4.617 9.710 1.00 90.75 91 ASN A N 1
ATOM 746 C CA . ASN A 1 91 ? -14.701 4.538 9.753 1.00 90.75 91 ASN A CA 1
ATOM 747 C C . ASN A 1 91 ? -15.142 3.542 10.838 1.00 90.75 91 ASN A C 1
ATOM 749 O O . ASN A 1 91 ? -14.624 2.424 10.920 1.00 90.75 91 ASN A O 1
ATOM 753 N N . ILE A 1 92 ? -16.110 3.959 11.652 1.00 89.50 92 ILE A N 1
ATOM 754 C CA . ILE A 1 92 ? -16.773 3.135 12.659 1.00 89.50 92 ILE A CA 1
ATOM 755 C C . ILE A 1 92 ? -18.157 2.763 12.120 1.00 89.50 92 ILE A C 1
ATOM 757 O O . ILE A 1 92 ? -19.047 3.602 12.023 1.00 89.50 92 ILE A O 1
ATOM 761 N N . ASN A 1 93 ? -18.338 1.489 11.773 1.00 86.19 93 ASN A N 1
ATOM 762 C CA . ASN A 1 93 ? -19.603 0.944 11.289 1.00 86.19 93 ASN A CA 1
ATOM 763 C C . ASN A 1 93 ? -20.115 -0.113 12.271 1.00 86.19 93 ASN A C 1
ATOM 765 O O . ASN A 1 93 ? -19.673 -1.266 12.252 1.00 86.19 93 ASN A O 1
ATOM 769 N N . GLY A 1 94 ? -21.067 0.272 13.124 1.00 85.94 94 GLY A N 1
ATOM 770 C CA . GLY A 1 94 ? -21.634 -0.617 14.139 1.00 85.94 94 GLY A CA 1
ATOM 771 C C . GLY A 1 94 ? -20.571 -1.061 15.143 1.00 85.94 94 GLY A C 1
ATOM 772 O O . GLY A 1 94 ? -20.033 -0.234 15.869 1.00 85.94 94 GLY A O 1
ATOM 773 N N . VAL A 1 95 ? -20.266 -2.361 15.168 1.00 89.44 95 VAL A N 1
ATOM 774 C CA . VAL A 1 95 ? -19.234 -2.951 16.041 1.00 89.44 95 VAL A CA 1
ATOM 775 C C . VAL A 1 95 ? -17.835 -2.941 15.422 1.00 89.44 95 VAL A C 1
ATOM 777 O O . VAL A 1 95 ? -16.879 -3.299 16.090 1.00 89.44 95 VAL A O 1
ATOM 780 N N . MET A 1 96 ? -17.680 -2.541 14.158 1.00 90.88 96 MET A N 1
ATOM 781 C CA . MET A 1 96 ? -16.393 -2.621 13.463 1.00 90.88 96 MET A CA 1
ATOM 782 C C . MET A 1 96 ? -15.758 -1.240 13.306 1.00 90.88 96 MET A C 1
ATOM 784 O O . MET A 1 96 ? -16.335 -0.360 12.667 1.00 90.88 96 MET A O 1
ATOM 788 N N . LEU A 1 97 ? -14.528 -1.086 13.790 1.00 92.06 97 LEU A N 1
ATOM 789 C CA . LEU A 1 97 ? -13.637 0.026 13.472 1.00 92.06 97 LEU A CA 1
ATOM 790 C C . LEU A 1 97 ? -12.683 -0.414 12.356 1.00 92.06 97 LEU A C 1
ATOM 792 O O . LEU A 1 97 ? -11.919 -1.367 12.506 1.00 92.06 97 LEU A O 1
ATOM 796 N N . ARG A 1 98 ? -12.735 0.270 11.215 1.00 92.81 98 ARG A N 1
ATOM 797 C CA . ARG A 1 98 ? -11.903 -0.025 10.044 1.00 92.81 98 ARG A CA 1
ATOM 798 C C . ARG A 1 98 ? -11.176 1.222 9.593 1.00 92.81 98 ARG A C 1
ATOM 800 O O . ARG A 1 98 ? -11.720 2.315 9.678 1.00 92.81 98 ARG A O 1
ATOM 807 N N . GLY A 1 99 ? -9.986 1.066 9.043 1.00 92.62 99 GLY A N 1
ATOM 808 C CA . GLY A 1 99 ? -9.274 2.197 8.467 1.00 92.62 99 GLY A CA 1
ATOM 809 C C . GLY A 1 99 ? -7.822 1.886 8.209 1.00 92.62 99 GLY A C 1
ATOM 810 O O . GLY A 1 99 ? -7.431 0.721 8.149 1.00 92.62 99 GLY A O 1
ATOM 811 N N . PHE A 1 100 ? -7.028 2.935 8.058 1.00 93.69 100 PHE A N 1
ATOM 812 C CA . PHE A 1 100 ? -5.600 2.797 7.835 1.00 93.69 100 PHE A CA 1
ATOM 813 C C . PHE A 1 100 ? -4.795 3.246 9.047 1.00 93.69 100 PHE A C 1
ATOM 815 O O . PHE A 1 100 ? -5.065 4.287 9.654 1.00 93.69 100 PHE A O 1
ATOM 822 N N . MET A 1 101 ? -3.759 2.471 9.347 1.00 92.81 101 MET A N 1
ATOM 823 C CA . MET A 1 101 ? -2.707 2.849 10.278 1.00 92.81 101 MET A CA 1
ATOM 824 C C . MET A 1 101 ? -1.354 2.853 9.568 1.00 92.81 101 MET A C 1
ATOM 826 O O . MET A 1 101 ? -1.200 2.259 8.502 1.00 92.81 101 MET A O 1
ATOM 830 N N . ILE A 1 102 ? -0.375 3.535 10.146 1.00 91.62 102 ILE A N 1
ATOM 831 C CA . ILE A 1 102 ? 0.989 3.653 9.630 1.00 91.62 102 ILE A CA 1
ATOM 832 C C . ILE A 1 102 ? 1.947 3.104 10.689 1.00 91.62 102 ILE A C 1
ATOM 834 O O . ILE A 1 102 ? 1.768 3.383 11.874 1.00 91.62 102 ILE A O 1
ATOM 838 N N . ASN A 1 103 ? 2.942 2.313 10.284 1.00 88.44 103 ASN A N 1
ATOM 839 C CA . ASN A 1 103 ? 4.005 1.868 11.190 1.00 88.44 103 ASN A CA 1
ATOM 840 C C . ASN A 1 103 ? 5.112 2.929 11.353 1.00 88.44 103 ASN A C 1
ATOM 842 O O . ASN A 1 103 ? 5.124 3.958 10.681 1.00 88.44 103 ASN A O 1
ATOM 846 N N . GLU A 1 104 ? 6.101 2.652 12.200 1.00 84.00 104 GLU A N 1
ATOM 847 C CA . GLU A 1 104 ? 7.259 3.540 12.393 1.00 84.00 104 GLU A CA 1
ATOM 848 C C . GLU A 1 104 ? 8.054 3.807 11.104 1.00 84.00 104 GLU A C 1
ATOM 850 O O . GLU A 1 104 ? 8.617 4.885 10.930 1.00 84.00 104 GLU A O 1
ATOM 855 N N . SER A 1 105 ? 8.064 2.856 10.167 1.00 81.44 105 SER A N 1
ATOM 856 C CA . SER A 1 105 ? 8.727 2.984 8.864 1.00 81.44 105 SER A CA 1
ATOM 857 C C . SER A 1 105 ? 7.927 3.795 7.831 1.00 81.44 105 SER A C 1
ATOM 859 O O . SER A 1 105 ? 8.372 3.916 6.691 1.00 81.44 105 SER A O 1
ATOM 861 N N . GLY A 1 106 ? 6.760 4.344 8.191 1.00 83.12 106 GLY A N 1
ATOM 862 C CA . GLY A 1 106 ? 5.914 5.137 7.290 1.00 83.12 106 GLY A CA 1
ATOM 863 C C . GLY A 1 106 ? 5.013 4.310 6.368 1.00 83.12 106 GLY A C 1
ATOM 864 O O . GLY A 1 106 ? 4.404 4.839 5.441 1.00 83.12 106 GLY A O 1
ATOM 865 N N . GLU A 1 107 ? 4.903 3.009 6.605 1.00 85.25 107 GLU A N 1
ATOM 866 C CA . GLU A 1 107 ? 4.198 2.079 5.736 1.00 85.25 107 GLU A CA 1
ATOM 867 C C . GLU A 1 107 ? 2.744 1.910 6.189 1.00 85.25 107 GLU A C 1
ATOM 869 O O . GLU A 1 107 ? 2.466 1.574 7.345 1.00 85.25 107 GLU A O 1
ATOM 874 N N . LYS A 1 108 ? 1.810 2.113 5.255 1.00 90.31 108 LYS A N 1
ATOM 875 C CA . LYS A 1 108 ? 0.368 2.063 5.513 1.00 90.31 108 LYS A CA 1
ATOM 876 C C . LYS A 1 108 ? -0.133 0.615 5.559 1.00 90.31 108 LYS A C 1
ATOM 878 O O . LYS A 1 108 ? 0.233 -0.215 4.727 1.00 90.31 108 LYS A O 1
ATOM 883 N N . VAL A 1 109 ? -1.004 0.310 6.512 1.00 90.75 109 VAL A N 1
ATOM 884 C CA . VAL A 1 109 ? -1.662 -0.990 6.696 1.00 90.75 109 VAL A CA 1
ATOM 885 C C . VAL A 1 109 ? -3.154 -0.771 6.901 1.00 90.75 109 VAL A C 1
ATOM 887 O O . VAL A 1 109 ? -3.556 0.164 7.592 1.00 90.75 109 VAL A O 1
ATOM 890 N N . TYR A 1 110 ? -3.985 -1.605 6.279 1.00 92.62 110 TYR A N 1
ATOM 891 C CA . TYR A 1 110 ? -5.421 -1.575 6.527 1.00 92.62 110 TYR A CA 1
ATOM 892 C C . TYR A 1 110 ? -5.716 -2.410 7.761 1.00 92.62 110 TYR A C 1
ATOM 894 O O . TYR A 1 110 ? -5.262 -3.547 7.866 1.00 92.62 110 TYR A O 1
ATOM 902 N N . VAL A 1 111 ? -6.471 -1.859 8.697 1.00 92.94 111 VAL A N 1
ATOM 903 C CA . VAL A 1 111 ? -6.774 -2.514 9.961 1.00 92.94 111 VAL A CA 1
ATOM 904 C C . VAL A 1 111 ? -8.272 -2.676 10.133 1.00 92.94 111 VAL A C 1
ATOM 906 O O . VAL A 1 111 ? -9.076 -1.860 9.676 1.00 92.94 111 VAL A O 1
ATOM 909 N N . THR A 1 112 ? -8.652 -3.759 10.792 1.00 93.38 112 THR A N 1
ATOM 910 C CA . THR A 1 112 ? -10.028 -4.041 11.183 1.00 93.38 112 THR A CA 1
ATOM 911 C C . THR A 1 112 ? -10.025 -4.464 12.645 1.00 93.38 112 THR A C 1
ATOM 913 O O . THR A 1 112 ? -9.321 -5.398 13.013 1.00 93.38 112 THR A O 1
ATOM 916 N N . TYR A 1 113 ? -10.789 -3.761 13.474 1.00 93.12 113 TYR A N 1
ATOM 917 C CA . TYR A 1 113 ? -10.936 -4.019 14.902 1.00 93.12 113 TYR A CA 1
ATOM 918 C C . TYR A 1 113 ? -12.415 -4.166 15.245 1.00 93.12 113 TYR A C 1
ATOM 920 O O . TYR A 1 113 ? -13.241 -3.361 14.813 1.00 93.12 113 TYR A O 1
ATOM 928 N N . GLU A 1 114 ? -12.744 -5.193 16.017 1.00 92.56 114 GLU A N 1
ATOM 929 C CA . GLU A 1 114 ? -14.080 -5.383 16.571 1.00 92.56 114 GLU A CA 1
ATOM 930 C C . GLU A 1 114 ? -14.150 -4.736 17.959 1.00 92.56 114 GLU A C 1
ATOM 932 O O . GLU A 1 114 ? -13.396 -5.076 18.873 1.00 92.56 114 GLU A O 1
ATOM 937 N N . LEU A 1 115 ? -15.045 -3.764 18.098 1.00 90.88 115 LEU A N 1
ATOM 938 C CA . LEU A 1 115 ? -15.318 -3.036 19.328 1.00 90.88 115 LEU A CA 1
ATOM 939 C C . LEU A 1 115 ? -15.997 -3.970 20.329 1.00 90.88 115 LEU A C 1
ATOM 941 O O . LEU A 1 115 ? -16.968 -4.652 20.007 1.00 90.88 115 LEU A O 1
ATOM 945 N N . ARG A 1 116 ? -15.525 -3.967 21.575 1.00 87.56 116 ARG A N 1
ATOM 946 C CA . ARG A 1 116 ? -15.977 -4.908 22.608 1.00 87.56 116 ARG A CA 1
ATOM 947 C C . ARG A 1 116 ? -17.312 -4.506 23.221 1.00 87.56 116 ARG A C 1
ATOM 949 O O . ARG A 1 116 ? -18.037 -5.361 23.721 1.00 87.56 116 ARG A O 1
ATOM 956 N N . ASN A 1 117 ? -17.611 -3.207 23.276 1.00 88.94 117 ASN A N 1
ATOM 957 C CA . ASN A 1 117 ? -18.845 -2.689 23.867 1.00 88.94 117 ASN A CA 1
ATOM 958 C C . ASN A 1 117 ? -19.213 -1.284 23.350 1.00 88.94 117 ASN A C 1
ATOM 960 O O . ASN A 1 117 ? -18.387 -0.563 22.793 1.00 88.94 117 ASN A O 1
ATOM 964 N N . GLU A 1 118 ? -20.458 -0.865 23.603 1.00 86.69 118 GLU A N 1
ATOM 965 C CA . GLU A 1 118 ? -20.969 0.451 23.183 1.00 86.69 118 GLU A CA 1
ATOM 966 C C . GLU A 1 118 ? -20.226 1.622 23.853 1.00 86.69 118 GLU A C 1
ATOM 968 O O . GLU A 1 118 ? -20.078 2.684 23.259 1.00 86.69 118 GLU A O 1
ATOM 973 N N . LYS A 1 119 ? -19.702 1.443 25.075 1.00 86.75 119 LYS A N 1
ATOM 974 C CA . LYS A 1 119 ? -18.936 2.498 25.768 1.00 86.75 119 LYS A CA 1
ATOM 975 C C . LYS A 1 119 ? -17.598 2.777 25.076 1.00 86.75 119 LYS A C 1
ATOM 977 O O . LYS A 1 119 ? -17.176 3.925 24.981 1.00 86.75 119 LYS A O 1
ATOM 982 N N . GLU A 1 120 ? -16.928 1.733 24.601 1.00 86.94 120 GLU A N 1
ATOM 983 C CA . GLU A 1 120 ? -15.688 1.813 23.831 1.00 86.94 120 GLU A CA 1
ATOM 984 C C . GLU A 1 120 ? -15.946 2.489 22.485 1.00 86.94 120 GLU A C 1
ATOM 986 O O . GLU A 1 120 ? -15.209 3.398 22.110 1.00 86.94 120 GLU A O 1
ATOM 991 N N . LYS A 1 121 ? -17.042 2.123 21.814 1.00 88.19 121 LYS A N 1
ATOM 992 C CA . LYS A 1 121 ? -17.493 2.791 20.593 1.00 88.19 121 LYS A CA 1
ATOM 993 C C . LYS A 1 121 ? -17.704 4.291 20.808 1.00 88.19 121 LYS A C 1
ATOM 995 O O . LYS A 1 121 ? -17.093 5.087 20.106 1.00 88.19 121 LYS A O 1
ATOM 1000 N N . GLN A 1 122 ? -18.479 4.678 21.824 1.00 87.50 122 GLN A N 1
ATOM 1001 C CA . GLN A 1 122 ? -18.715 6.090 22.153 1.00 87.50 122 GLN A CA 1
ATOM 1002 C C . GLN A 1 122 ? -17.412 6.843 22.435 1.00 87.50 122 GLN A C 1
ATOM 1004 O O . GLN A 1 122 ? -17.266 7.995 22.039 1.00 87.50 122 GLN A O 1
ATOM 1009 N N . ARG A 1 123 ? -16.437 6.198 23.089 1.00 87.38 123 ARG A N 1
ATOM 1010 C CA . ARG A 1 123 ? -15.119 6.796 23.326 1.00 87.38 123 ARG A CA 1
ATOM 1011 C C . ARG A 1 123 ? -14.364 7.052 22.021 1.00 87.38 123 ARG A C 1
ATOM 1013 O O . ARG A 1 123 ? -13.767 8.115 21.890 1.00 87.38 123 ARG A O 1
ATOM 1020 N N . PHE A 1 124 ? -14.375 6.104 21.088 1.00 87.69 124 PHE A N 1
ATOM 1021 C CA . PHE A 1 124 ? -13.700 6.255 19.798 1.00 87.69 124 PHE A CA 1
ATOM 1022 C C . PHE A 1 124 ? -14.421 7.202 18.839 1.00 87.69 124 PHE A C 1
ATOM 1024 O O . PHE A 1 124 ? -13.761 7.847 18.037 1.00 87.69 124 PHE A O 1
ATOM 1031 N N . GLU A 1 125 ? -15.742 7.332 18.939 1.00 86.38 125 GLU A N 1
ATOM 1032 C CA . GLU A 1 125 ? -16.505 8.337 18.190 1.00 86.38 125 GLU A CA 1
ATOM 1033 C C . GLU A 1 125 ? -16.309 9.749 18.763 1.00 86.38 125 GLU A C 1
ATOM 1035 O O . GLU A 1 125 ? -16.266 10.723 18.015 1.00 86.38 125 GLU A O 1
ATOM 1040 N N . ALA A 1 126 ? -16.156 9.876 20.086 1.00 85.94 126 ALA A N 1
ATOM 1041 C CA . ALA A 1 126 ? -15.951 11.162 20.752 1.00 85.94 126 ALA A CA 1
ATOM 1042 C C . ALA A 1 126 ? -14.507 11.691 20.659 1.00 85.94 126 ALA A C 1
ATOM 1044 O O . ALA A 1 126 ? -14.271 12.868 20.936 1.00 85.94 126 ALA A O 1
ATOM 1045 N N . GLN A 1 127 ? -13.531 10.842 20.324 1.00 84.56 127 GLN A N 1
ATOM 1046 C CA . GLN A 1 127 ? -12.109 11.194 20.272 1.00 84.56 127 GLN A CA 1
ATOM 1047 C C . GLN A 1 127 ? -11.583 11.119 18.841 1.00 84.56 127 GLN A C 1
ATOM 1049 O O . GLN A 1 127 ? -11.852 10.170 18.114 1.00 84.56 127 GLN A O 1
ATOM 1054 N N . GLN A 1 128 ? -10.757 12.088 18.443 1.00 84.88 128 GLN A N 1
ATOM 1055 C CA . GLN A 1 128 ? -10.062 12.006 17.165 1.00 84.88 128 GLN A CA 1
ATOM 1056 C C . GLN A 1 128 ? -8.977 10.927 17.242 1.00 84.88 128 GLN A C 1
ATOM 1058 O O . GLN A 1 128 ? -7.988 11.075 17.957 1.00 84.88 128 GLN A O 1
ATOM 1063 N N . LEU A 1 129 ? -9.169 9.840 16.493 1.00 86.50 129 LEU A N 1
ATOM 1064 C CA . LEU A 1 129 ? -8.198 8.749 16.420 1.00 86.50 129 LEU A CA 1
ATOM 1065 C C . LEU A 1 129 ? -6.956 9.120 15.604 1.00 86.50 129 LEU A C 1
ATOM 1067 O O . LEU A 1 129 ? -5.866 8.635 15.896 1.00 86.50 129 LEU A O 1
ATOM 1071 N N . ALA A 1 130 ? -7.097 9.983 14.599 1.00 87.81 130 ALA A N 1
ATOM 1072 C CA . ALA A 1 130 ? -5.996 10.368 13.721 1.00 87.81 130 ALA A CA 1
ATOM 1073 C C . ALA A 1 130 ? -4.786 10.894 14.519 1.00 87.81 130 ALA A C 1
ATOM 1075 O O . ALA A 1 130 ? -4.917 11.791 15.349 1.00 87.81 130 ALA A O 1
ATOM 1076 N N . GLY A 1 131 ? -3.605 10.326 14.268 1.00 85.69 131 GLY A N 1
ATOM 1077 C CA . GLY A 1 131 ? -2.360 10.674 14.957 1.00 85.69 131 GLY A CA 1
ATOM 1078 C C . GLY A 1 131 ? -2.123 9.946 16.285 1.00 85.69 131 GLY A C 1
ATOM 1079 O O . GLY A 1 131 ? -1.055 10.108 16.874 1.00 85.69 131 GLY A O 1
ATOM 1080 N N . THR A 1 132 ? -3.063 9.123 16.758 1.00 88.38 132 THR A N 1
ATOM 1081 C CA . THR A 1 132 ? -2.884 8.333 17.987 1.00 88.38 132 THR A CA 1
ATOM 1082 C C . THR A 1 132 ? -2.214 6.989 17.700 1.00 88.38 132 THR A C 1
ATOM 1084 O O . THR A 1 132 ? -2.544 6.306 16.726 1.00 88.38 132 THR A O 1
ATOM 1087 N N . SER A 1 133 ? -1.255 6.614 18.551 1.00 89.81 133 SER A N 1
ATOM 1088 C CA . SER A 1 133 ? -0.457 5.393 18.405 1.00 89.81 133 SER A CA 1
ATOM 1089 C C . SER A 1 133 ? -0.929 4.296 19.353 1.00 89.81 133 SER A C 1
ATOM 1091 O O . SER A 1 133 ? -1.167 4.526 20.540 1.00 89.81 133 SER A O 1
ATOM 1093 N N . PHE A 1 134 ? -1.007 3.076 18.838 1.00 90.25 134 PHE A N 1
ATOM 1094 C CA . PHE A 1 134 ? -1.410 1.888 19.574 1.00 90.25 134 PHE A CA 1
ATOM 1095 C C . PHE A 1 134 ? -0.415 0.758 19.340 1.00 90.25 134 PHE A C 1
ATOM 1097 O O . PHE A 1 134 ? 0.098 0.587 18.236 1.00 90.25 134 PHE A O 1
ATOM 1104 N N . ILE A 1 135 ? -0.170 -0.038 20.377 1.00 91.19 135 ILE A N 1
ATOM 1105 C CA . ILE A 1 135 ? 0.455 -1.348 20.222 1.00 91.19 135 ILE A CA 1
ATOM 1106 C C . ILE A 1 135 ? -0.651 -2.304 19.788 1.00 91.19 135 ILE A C 1
ATOM 1108 O O . ILE A 1 135 ? -1.643 -2.496 20.500 1.00 91.19 135 ILE A O 1
ATOM 1112 N N . VAL A 1 136 ? -0.488 -2.857 18.592 1.00 91.25 136 VAL A N 1
ATOM 1113 C CA . VAL A 1 136 ? -1.481 -3.693 17.926 1.00 91.25 136 VAL A CA 1
ATOM 1114 C C . VAL A 1 136 ? -0.996 -5.134 17.902 1.00 91.25 136 VAL A C 1
ATOM 1116 O O . VAL A 1 136 ? 0.071 -5.431 17.365 1.00 91.25 136 VAL A O 1
ATOM 1119 N N . THR A 1 137 ? -1.809 -6.038 18.445 1.00 90.44 137 THR A N 1
ATOM 1120 C CA . THR A 1 137 ? -1.667 -7.487 18.267 1.00 90.44 137 THR A CA 1
ATOM 1121 C C . THR A 1 137 ? -2.832 -8.029 17.456 1.00 90.44 137 THR A C 1
ATOM 1123 O O . THR A 1 137 ? -3.990 -7.642 17.636 1.00 90.44 137 THR A O 1
ATOM 1126 N N . GLY A 1 138 ? -2.529 -8.942 16.539 1.00 88.31 138 GLY A N 1
ATOM 1127 C CA . GLY A 1 138 ? -3.515 -9.446 15.599 1.00 88.31 138 GLY A CA 1
ATOM 1128 C C . GLY A 1 138 ? -2.938 -10.462 14.632 1.00 88.31 138 GLY A C 1
ATOM 1129 O O . GLY A 1 138 ? -1.878 -11.041 14.873 1.00 88.31 138 GLY A O 1
ATOM 1130 N N . LYS A 1 139 ? -3.644 -10.664 13.523 1.00 89.12 139 LYS A N 1
ATOM 1131 C CA . LYS A 1 139 ? -3.194 -11.518 12.424 1.00 89.12 139 LYS A CA 1
ATOM 1132 C C . LYS A 1 139 ? -3.300 -10.765 11.111 1.00 89.12 139 LYS A C 1
ATOM 1134 O O . LYS A 1 139 ? -4.277 -10.057 10.875 1.00 89.12 139 LYS A O 1
ATOM 1139 N N . GLN A 1 140 ? -2.307 -10.948 10.249 1.00 86.12 140 GLN A N 1
ATOM 1140 C CA . GLN A 1 140 ? -2.412 -10.499 8.871 1.00 86.12 140 GLN A CA 1
ATOM 1141 C C . GLN A 1 140 ? -3.244 -11.501 8.078 1.00 86.12 140 GLN A C 1
ATOM 1143 O O . GLN A 1 140 ? -2.941 -12.696 8.059 1.00 86.12 140 GLN A O 1
ATOM 1148 N N . VAL A 1 141 ? -4.293 -11.010 7.430 1.00 86.88 141 VAL A N 1
ATOM 1149 C CA . VAL A 1 141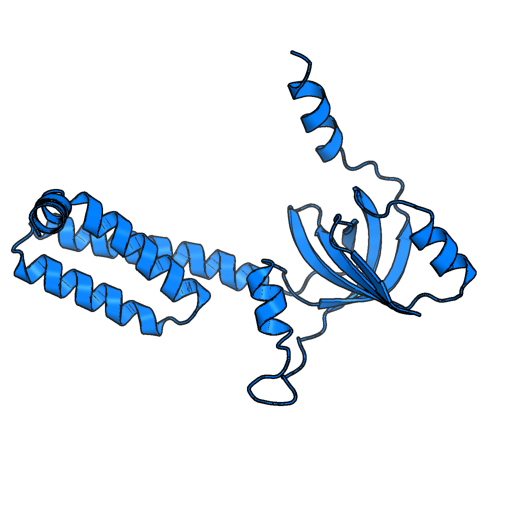 ? -5.197 -11.822 6.616 1.00 86.88 141 VAL A CA 1
ATOM 1150 C C . VAL A 1 141 ? -5.076 -11.435 5.150 1.00 86.88 141 VAL A C 1
ATOM 1152 O O . VAL A 1 141 ? -4.800 -10.286 4.796 1.00 86.88 141 VAL A O 1
ATOM 1155 N N . SER A 1 142 ? -5.261 -12.421 4.276 1.00 83.31 142 SER A N 1
ATOM 1156 C CA . SER A 1 142 ? -5.285 -12.177 2.835 1.00 83.31 142 SER A CA 1
ATOM 1157 C C . SER A 1 142 ? -6.606 -11.519 2.426 1.00 83.31 142 SER A C 1
ATOM 1159 O O . SER A 1 142 ? -7.650 -11.843 2.998 1.00 83.31 142 SER A O 1
ATOM 1161 N N . PRO A 1 143 ? -6.597 -10.613 1.432 1.00 84.19 143 PRO A N 1
ATOM 1162 C CA . PRO A 1 143 ? -7.820 -10.003 0.931 1.00 84.19 143 PRO A CA 1
ATOM 1163 C C . PRO A 1 143 ? -8.774 -11.066 0.379 1.00 84.19 143 PRO A C 1
ATOM 1165 O O . PRO A 1 143 ? -8.361 -11.986 -0.327 1.00 84.19 143 PRO A O 1
ATOM 1168 N N . SER A 1 144 ? -10.065 -10.919 0.681 1.00 83.50 144 SER A N 1
ATOM 1169 C CA . SER A 1 144 ? -11.094 -11.823 0.173 1.00 83.50 144 SER A CA 1
ATOM 1170 C C . SER A 1 144 ? -11.268 -11.690 -1.342 1.00 83.50 144 SER A C 1
ATOM 1172 O O . SER A 1 144 ? -11.087 -10.619 -1.935 1.00 83.50 144 SER A O 1
ATOM 1174 N N . ILE A 1 145 ? -11.632 -12.804 -1.977 1.00 83.75 145 ILE A N 1
ATOM 1175 C CA . ILE A 1 145 ? -11.934 -12.841 -3.408 1.00 83.75 145 ILE A CA 1
ATOM 1176 C C . ILE A 1 145 ? -13.284 -12.136 -3.637 1.00 83.75 145 ILE A C 1
ATOM 1178 O O . ILE A 1 145 ? -14.229 -12.384 -2.884 1.00 83.75 145 ILE A O 1
ATOM 1182 N N . PRO A 1 146 ? -13.411 -11.275 -4.666 1.00 85.50 146 PRO A N 1
ATOM 1183 C CA . PRO A 1 146 ? -14.686 -10.654 -5.005 1.00 85.50 146 PRO A CA 1
ATOM 1184 C C . PRO A 1 146 ? -15.766 -11.705 -5.281 1.00 85.50 146 PRO A C 1
ATOM 1186 O O . PRO A 1 146 ? -15.543 -12.634 -6.055 1.00 85.50 146 PRO A O 1
ATOM 1189 N N . ALA A 1 147 ? -16.960 -11.525 -4.711 1.00 85.19 147 ALA A N 1
ATOM 1190 C CA . ALA A 1 147 ? -18.079 -12.455 -4.895 1.00 85.19 147 ALA A CA 1
ATOM 1191 C C . ALA A 1 147 ? -18.557 -12.559 -6.359 1.00 85.19 147 ALA A C 1
ATOM 1193 O O . ALA A 1 147 ? -19.131 -13.564 -6.765 1.00 85.19 147 ALA A O 1
ATOM 1194 N N . HIS A 1 148 ? -18.325 -11.519 -7.162 1.00 87.50 148 HIS A N 1
ATOM 1195 C CA . HIS A 1 148 ? -18.620 -11.491 -8.594 1.00 87.50 148 HIS A CA 1
ATOM 1196 C C . HIS A 1 148 ? -17.632 -10.575 -9.333 1.00 87.50 148 HIS A C 1
ATOM 1198 O O . HIS A 1 148 ? -16.904 -9.797 -8.718 1.00 87.50 148 HIS A O 1
ATOM 1204 N N . ARG A 1 149 ? -17.627 -10.626 -10.675 1.00 83.44 149 ARG A N 1
ATOM 1205 C CA . ARG A 1 149 ? -16.689 -9.880 -11.549 1.00 83.44 149 ARG A CA 1
ATOM 1206 C C . ARG A 1 149 ? -16.658 -8.363 -11.299 1.00 83.44 149 ARG A C 1
ATOM 1208 O O . ARG A 1 149 ? -15.612 -7.743 -11.459 1.00 83.44 149 ARG A O 1
ATOM 1215 N N . TYR A 1 150 ? -17.797 -7.788 -10.927 1.00 85.50 150 TYR A N 1
ATOM 1216 C CA . TYR A 1 150 ? -17.961 -6.357 -10.628 1.00 85.50 150 TYR A CA 1
ATOM 1217 C C . TYR A 1 150 ? -18.048 -6.074 -9.124 1.00 85.50 150 TYR A C 1
ATOM 1219 O O . TYR A 1 150 ? -18.447 -4.987 -8.719 1.00 85.50 150 TYR A O 1
ATOM 1227 N N . GLY A 1 151 ? -17.745 -7.073 -8.297 1.00 83.94 151 GLY A N 1
ATOM 1228 C CA . GLY A 1 151 ? -17.790 -6.955 -6.852 1.00 83.94 151 GLY A CA 1
ATOM 1229 C C . GLY A 1 151 ? -16.622 -6.128 -6.344 1.00 83.94 151 GLY A C 1
ATOM 1230 O O . GLY A 1 151 ? -15.586 -5.997 -7.003 1.00 83.94 151 GLY A O 1
ATOM 1231 N N . PHE A 1 152 ? -16.785 -5.587 -5.143 1.00 86.44 152 PHE A N 1
ATOM 1232 C CA . PHE A 1 152 ? -15.699 -4.908 -4.456 1.00 86.44 152 PHE A CA 1
ATOM 1233 C C . PHE A 1 152 ? -14.496 -5.853 -4.299 1.00 86.44 152 PHE A C 1
ATOM 1235 O O . PHE A 1 152 ? -14.634 -6.984 -3.833 1.00 86.44 152 PHE A O 1
ATOM 1242 N N . SER A 1 153 ? -13.316 -5.380 -4.703 1.00 88.50 153 SER A N 1
ATOM 1243 C CA . SER A 1 153 ? -12.058 -6.114 -4.581 1.00 88.50 153 SER A CA 1
ATOM 1244 C C . SER A 1 153 ? -11.189 -5.449 -3.533 1.00 88.50 153 SER A C 1
ATOM 1246 O O . SER A 1 153 ? -10.644 -4.367 -3.763 1.00 88.50 153 SER A O 1
ATOM 1248 N N . MET A 1 154 ? -11.033 -6.124 -2.394 1.00 88.38 154 MET A N 1
ATOM 1249 C CA . MET A 1 154 ? -10.187 -5.628 -1.314 1.00 88.38 154 MET A CA 1
ATOM 1250 C C . MET A 1 154 ? -8.725 -5.521 -1.763 1.00 88.38 154 MET A C 1
ATOM 1252 O O . MET A 1 154 ? -8.062 -4.540 -1.455 1.00 88.38 154 MET A O 1
ATOM 1256 N N . ALA A 1 155 ? -8.245 -6.459 -2.585 1.00 86.06 155 ALA A N 1
ATOM 1257 C CA . ALA A 1 155 ? -6.900 -6.399 -3.155 1.00 86.06 155 ALA A CA 1
ATOM 1258 C C . ALA A 1 155 ? -6.666 -5.105 -3.960 1.00 86.06 155 ALA A C 1
ATOM 1260 O O . ALA A 1 155 ? -5.690 -4.399 -3.718 1.00 86.06 155 ALA A O 1
ATOM 1261 N N . ARG A 1 156 ? -7.599 -4.741 -4.856 1.00 85.31 156 ARG A N 1
ATOM 1262 C CA . ARG A 1 156 ? -7.505 -3.487 -5.627 1.00 85.31 156 ARG A CA 1
ATOM 1263 C C . ARG A 1 156 ? -7.605 -2.252 -4.737 1.00 85.31 156 ARG A C 1
ATOM 1265 O O . ARG A 1 156 ? -6.909 -1.270 -4.973 1.00 85.31 156 ARG A O 1
ATOM 1272 N N . TYR A 1 157 ? -8.457 -2.297 -3.713 1.00 88.88 157 TYR A N 1
ATOM 1273 C CA . TYR A 1 157 ? -8.597 -1.195 -2.767 1.00 88.88 157 TYR A CA 1
ATOM 1274 C C . TYR A 1 157 ? -7.287 -0.928 -2.012 1.00 88.88 157 TYR A C 1
ATOM 1276 O O . TYR A 1 157 ? -6.820 0.211 -1.988 1.00 88.88 157 TYR A O 1
ATOM 1284 N N . LEU A 1 158 ? -6.642 -1.975 -1.488 1.00 88.19 158 LEU A N 1
ATOM 1285 C CA . LEU A 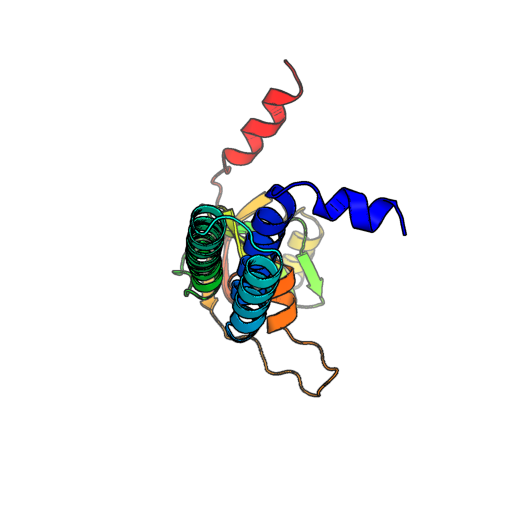1 158 ? -5.345 -1.876 -0.811 1.00 88.19 158 LEU A CA 1
ATOM 1286 C C . LEU A 1 158 ? -4.248 -1.365 -1.746 1.00 88.19 158 LEU A C 1
ATOM 1288 O O . LEU A 1 158 ? -3.495 -0.474 -1.360 1.00 88.19 158 LEU A O 1
ATOM 1292 N N . GLN A 1 159 ? -4.210 -1.864 -2.985 1.00 84.50 159 GLN A N 1
ATOM 1293 C CA . GLN A 1 159 ? -3.261 -1.412 -4.004 1.00 84.50 159 GLN A CA 1
ATOM 1294 C C . GLN A 1 159 ? -3.428 0.083 -4.300 1.00 84.50 159 GLN A C 1
ATOM 1296 O O . GLN A 1 159 ? -2.449 0.821 -4.294 1.00 84.50 159 GLN A O 1
ATOM 1301 N N . SER A 1 160 ? -4.667 0.559 -4.472 1.00 84.50 160 SER A N 1
ATOM 1302 C CA . SER A 1 160 ? -4.937 1.980 -4.735 1.00 84.50 160 SER A CA 1
ATOM 1303 C C . SER A 1 160 ? -4.567 2.906 -3.571 1.00 84.50 160 SER A C 1
ATOM 1305 O O . SER A 1 160 ? -4.388 4.105 -3.766 1.00 84.50 160 SER A O 1
ATOM 1307 N N . ARG A 1 161 ? -4.464 2.354 -2.355 1.00 86.25 161 ARG A N 1
ATOM 1308 C CA . ARG A 1 161 ? -4.113 3.077 -1.126 1.00 86.25 161 ARG A CA 1
ATOM 1309 C C . ARG A 1 161 ? -2.672 2.816 -0.675 1.00 86.25 161 ARG A C 1
ATOM 1311 O O . ARG A 1 161 ? -2.304 3.281 0.402 1.00 86.25 161 ARG A O 1
ATOM 1318 N N . SER A 1 162 ? -1.875 2.091 -1.468 1.00 83.62 162 SER A N 1
ATOM 1319 C CA . SER A 1 162 ? -0.503 1.669 -1.138 1.00 83.62 162 SER A CA 1
ATOM 1320 C C . SER A 1 162 ? -0.389 1.013 0.245 1.00 83.62 162 SER A C 1
ATOM 1322 O O . SER A 1 162 ? 0.548 1.276 0.997 1.00 83.62 162 SER A O 1
ATOM 1324 N N . ALA A 1 163 ? -1.377 0.190 0.607 1.00 84.94 163 ALA A N 1
ATOM 1325 C CA . ALA A 1 163 ? -1.440 -0.477 1.902 1.00 84.94 163 ALA A CA 1
ATOM 1326 C C . ALA A 1 163 ? -0.904 -1.914 1.822 1.00 84.94 163 ALA A C 1
ATOM 1328 O O . ALA A 1 163 ? -1.257 -2.662 0.911 1.00 84.94 163 ALA A O 1
ATOM 1329 N N . ARG A 1 164 ? -0.103 -2.323 2.813 1.00 81.75 164 ARG A N 1
ATOM 1330 C CA . ARG A 1 164 ? 0.632 -3.606 2.823 1.00 81.75 164 ARG A CA 1
ATOM 1331 C C . ARG A 1 164 ? -0.179 -4.859 3.159 1.00 81.75 164 ARG A C 1
ATOM 1333 O O . ARG A 1 164 ? 0.370 -5.933 3.381 1.00 81.75 164 ARG A O 1
ATOM 1340 N N . GLY A 1 165 ? -1.495 -4.735 3.250 1.00 85.06 165 GLY A N 1
ATOM 1341 C CA . GLY A 1 165 ? -2.366 -5.840 3.633 1.00 85.06 165 GLY A CA 1
ATOM 1342 C C . GLY A 1 165 ? -3.383 -5.450 4.689 1.00 85.06 165 GLY A C 1
ATOM 1343 O O . GLY A 1 165 ? -3.559 -4.271 5.007 1.00 85.06 165 GLY A O 1
ATOM 1344 N N . ILE A 1 166 ? -4.063 -6.477 5.195 1.00 88.62 166 ILE A N 1
ATOM 1345 C CA . ILE A 1 166 ? -5.144 -6.372 6.170 1.00 88.62 166 ILE A CA 1
ATOM 1346 C C . ILE A 1 166 ? -4.660 -6.967 7.483 1.00 88.62 166 ILE A C 1
ATOM 1348 O O . ILE A 1 166 ? -4.230 -8.118 7.511 1.00 88.62 166 ILE A O 1
ATOM 1352 N N . ILE A 1 167 ? -4.770 -6.206 8.562 1.00 91.00 167 ILE A N 1
ATOM 1353 C CA . ILE A 1 167 ? -4.512 -6.668 9.921 1.00 91.00 167 ILE A CA 1
ATOM 1354 C C . ILE A 1 167 ? -5.845 -6.721 10.659 1.00 91.00 167 ILE A C 1
ATOM 1356 O O . ILE A 1 167 ? -6.503 -5.700 10.865 1.00 91.00 167 ILE A O 1
ATOM 1360 N N . GLU A 1 168 ? -6.231 -7.918 11.078 1.00 92.00 168 GLU A N 1
ATOM 1361 C CA . GLU A 1 168 ? -7.335 -8.112 12.011 1.00 92.00 168 GLU A CA 1
ATOM 1362 C C . GLU A 1 168 ? -6.797 -7.986 13.434 1.00 92.00 168 GLU A C 1
ATOM 1364 O O . GLU A 1 168 ? -6.024 -8.825 13.910 1.00 92.00 168 GLU A O 1
ATOM 1369 N N . ILE A 1 169 ? -7.170 -6.891 14.090 1.00 92.31 169 ILE A N 1
ATOM 1370 C CA . ILE A 1 169 ? -6.728 -6.541 15.434 1.00 92.31 169 ILE A CA 1
ATOM 1371 C C . ILE A 1 169 ? -7.518 -7.373 16.439 1.00 92.31 169 ILE A C 1
ATOM 1373 O O . ILE A 1 169 ? -8.742 -7.300 16.499 1.00 92.31 169 ILE A O 1
ATOM 1377 N N . GLN A 1 170 ? -6.801 -8.117 17.273 1.00 90.44 170 GLN A N 1
ATOM 1378 C CA . GLN A 1 170 ? -7.373 -8.875 18.386 1.00 90.44 170 GLN A CA 1
ATOM 1379 C C . GLN A 1 170 ? -7.296 -8.078 19.689 1.00 90.44 170 GLN A C 1
ATOM 1381 O O . GLN A 1 170 ? -8.187 -8.140 20.540 1.00 90.44 170 GLN A O 1
ATOM 1386 N N . GLN A 1 171 ? -6.223 -7.306 19.850 1.00 87.25 171 GLN A N 1
ATOM 1387 C CA . GLN A 1 171 ? -6.022 -6.479 21.023 1.00 87.25 171 GLN A CA 1
ATOM 1388 C C . GLN A 1 171 ? -5.317 -5.175 20.652 1.00 87.25 171 GLN A C 1
ATOM 1390 O O . GLN A 1 171 ? -4.322 -5.143 19.928 1.00 87.25 171 GLN A O 1
ATOM 1395 N N . LEU A 1 172 ? -5.889 -4.091 21.169 1.00 88.06 172 LEU A N 1
ATOM 1396 C CA . LEU A 1 172 ? -5.451 -2.723 20.965 1.00 88.06 172 LEU A CA 1
ATOM 1397 C C . LEU A 1 172 ? -5.024 -2.155 22.322 1.00 88.06 172 LEU A C 1
ATOM 1399 O O . LEU A 1 172 ? -5.822 -2.124 23.260 1.00 88.06 172 LEU A O 1
ATOM 1403 N N . GLN A 1 173 ? -3.772 -1.721 22.450 1.00 88.00 173 GLN A N 1
ATOM 1404 C CA . GLN A 1 173 ? -3.266 -1.080 23.665 1.00 88.00 173 GLN A CA 1
ATOM 1405 C C . GLN A 1 173 ? -2.796 0.335 23.354 1.00 88.00 173 GLN A C 1
ATOM 1407 O O . GLN A 1 173 ? -1.980 0.539 22.459 1.00 88.00 173 GLN A O 1
ATOM 1412 N N . TYR A 1 174 ? -3.317 1.320 24.084 1.00 84.31 174 TYR A N 1
ATOM 1413 C CA . TYR A 1 174 ? -2.922 2.715 23.902 1.00 84.31 174 TYR A CA 1
ATOM 1414 C C . TYR A 1 174 ? -1.443 2.896 24.248 1.00 84.31 174 TYR A C 1
ATOM 1416 O O . TYR A 1 174 ? -1.028 2.562 25.359 1.00 84.31 174 TYR A O 1
ATOM 1424 N N . SER A 1 175 ? -0.661 3.441 23.314 1.00 80.44 175 SER A N 1
ATOM 1425 C CA . SER A 1 175 ? 0.729 3.800 23.571 1.00 80.44 175 SER A CA 1
ATOM 1426 C C . SER A 1 175 ? 0.823 5.296 23.832 1.00 80.44 175 SER A C 1
ATOM 1428 O O . SER A 1 175 ? 0.469 6.117 22.991 1.00 80.44 175 SER A O 1
ATOM 1430 N N . HIS A 1 176 ? 1.347 5.667 24.999 1.00 59.53 176 HIS A N 1
ATOM 1431 C CA . HIS A 1 176 ? 1.593 7.066 25.353 1.00 59.53 176 HIS A CA 1
ATOM 1432 C C . HIS A 1 176 ? 2.867 7.633 24.680 1.00 59.53 176 HIS A C 1
ATOM 1434 O O . HIS A 1 176 ? 3.325 8.729 25.017 1.00 59.53 176 HIS A O 1
ATOM 1440 N N . GLN A 1 177 ? 3.471 6.906 23.731 1.00 55.84 177 GLN A N 1
ATOM 1441 C CA . GLN A 1 177 ? 4.579 7.429 22.937 1.00 55.84 177 GLN A CA 1
ATOM 1442 C C . GLN A 1 177 ? 4.063 8.450 21.922 1.00 55.84 177 GLN A C 1
ATOM 1444 O O . GLN A 1 177 ? 3.495 8.124 20.880 1.00 55.84 177 GLN A O 1
ATOM 1449 N N . LYS A 1 178 ? 4.301 9.720 22.251 1.00 45.22 178 LYS A N 1
ATOM 1450 C CA . LYS A 1 178 ? 4.181 10.856 21.342 1.00 45.22 178 LYS A CA 1
ATOM 1451 C C . LYS A 1 178 ? 5.134 10.615 20.168 1.00 45.22 178 LYS A C 1
ATOM 1453 O O . LYS A 1 178 ? 6.345 10.678 20.353 1.00 45.22 178 LYS A O 1
ATOM 1458 N N . ASN A 1 179 ? 4.603 10.313 18.985 1.00 43.59 179 ASN A N 1
ATOM 1459 C CA . ASN A 1 179 ? 5.422 10.168 17.785 1.00 43.59 179 ASN A CA 1
ATOM 1460 C C . ASN A 1 179 ? 6.044 11.551 17.458 1.00 43.59 179 ASN A C 1
ATOM 1462 O O . ASN A 1 179 ? 5.291 12.507 17.235 1.00 43.59 179 ASN A O 1
ATOM 1466 N N . PRO A 1 180 ? 7.382 11.721 17.478 1.00 44.53 180 PRO A N 1
ATOM 1467 C CA . PRO A 1 180 ? 8.029 13.026 17.284 1.00 44.53 180 PRO A CA 1
ATOM 1468 C C . PRO A 1 180 ? 7.884 13.583 15.855 1.00 44.53 180 PRO A C 1
ATOM 1470 O O . PRO A 1 180 ? 8.214 14.743 15.599 1.00 44.53 180 PRO A O 1
ATOM 1473 N N . SER A 1 181 ? 7.346 12.802 14.916 1.00 45.06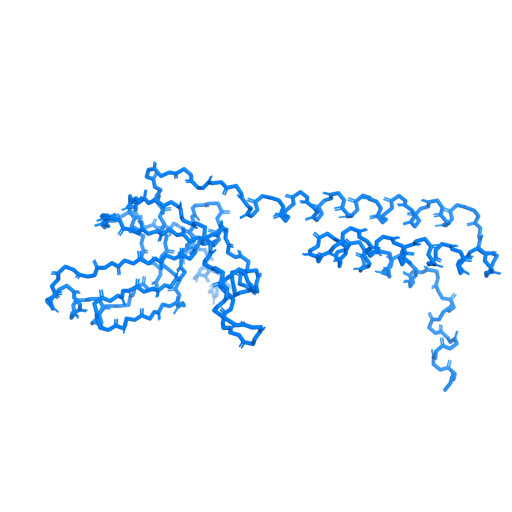 181 SER A N 1
ATOM 1474 C CA . SER A 1 181 ? 7.138 13.212 13.522 1.00 45.06 181 SER A CA 1
ATOM 1475 C C . SER A 1 181 ? 6.140 14.368 13.361 1.00 45.06 181 SER A C 1
ATOM 1477 O O . SER A 1 181 ? 6.294 15.182 12.453 1.00 45.06 181 SER A O 1
ATOM 1479 N N . CYS A 1 182 ? 5.176 14.527 14.276 1.00 42.47 182 CYS A N 1
ATOM 1480 C CA . CYS A 1 182 ? 4.202 15.624 14.210 1.00 42.47 182 CYS A CA 1
ATOM 1481 C C . CYS A 1 182 ? 4.715 16.951 14.811 1.00 42.47 182 CYS A C 1
ATOM 1483 O O . CYS A 1 182 ? 4.102 17.995 14.599 1.00 42.47 182 CYS A O 1
ATOM 1485 N N . SER A 1 183 ? 5.846 16.952 15.534 1.00 40.25 183 SER A N 1
ATOM 1486 C CA . SER A 1 183 ? 6.466 18.200 16.020 1.00 40.25 183 SER A CA 1
ATOM 1487 C C . SER A 1 183 ? 7.320 18.921 14.975 1.00 40.25 183 SER A C 1
ATOM 1489 O O . SER A 1 183 ? 7.604 20.103 15.143 1.00 40.25 183 SER A O 1
ATOM 1491 N N . LEU A 1 184 ? 7.704 18.251 13.883 1.00 41.72 184 LEU A N 1
ATOM 1492 C CA . LEU A 1 184 ? 8.554 18.856 12.850 1.00 41.72 184 LEU A CA 1
ATOM 1493 C C . LEU A 1 184 ? 7.780 19.736 11.857 1.00 41.72 184 LEU A C 1
ATOM 1495 O O . LEU A 1 184 ? 8.348 20.699 11.354 1.00 41.72 184 LEU A O 1
ATOM 1499 N N . PHE A 1 185 ? 6.485 19.486 11.636 1.00 44.88 185 PHE A N 1
ATOM 1500 C CA . PHE A 1 185 ? 5.663 20.311 10.737 1.00 44.88 185 PHE A CA 1
ATOM 1501 C C . PHE A 1 185 ? 5.127 21.599 11.382 1.00 44.88 185 PHE A C 1
ATOM 1503 O O . PHE A 1 185 ? 4.799 22.543 10.670 1.00 44.88 185 PHE A O 1
ATOM 1510 N N . LEU A 1 186 ? 5.066 21.676 12.716 1.00 43.41 186 LEU A N 1
ATOM 1511 C CA . LEU A 1 186 ? 4.639 22.898 13.413 1.00 43.41 186 LEU A CA 1
ATOM 1512 C C . LEU A 1 186 ? 5.759 23.942 13.534 1.00 43.41 186 LEU A C 1
ATOM 1514 O O . LEU A 1 186 ? 5.466 25.131 13.613 1.00 43.41 186 LEU A O 1
ATOM 1518 N N . ASN A 1 187 ? 7.029 23.527 13.482 1.00 38.69 187 ASN A N 1
ATOM 1519 C CA . ASN A 1 187 ? 8.160 24.454 13.590 1.00 38.69 187 ASN A CA 1
ATOM 1520 C C . ASN A 1 187 ? 8.567 25.102 12.256 1.00 38.69 187 ASN A C 1
ATOM 1522 O O . ASN A 1 187 ? 9.226 26.134 12.279 1.00 38.69 187 ASN A O 1
ATOM 1526 N N . SER A 1 188 ? 8.163 24.558 11.103 1.00 43.72 188 SER A N 1
ATOM 1527 C CA . SER A 1 188 ? 8.462 25.154 9.787 1.00 43.72 188 SER A CA 1
ATOM 1528 C C . SER A 1 188 ? 7.427 26.184 9.316 1.00 43.72 188 SER A C 1
ATOM 1530 O O . SER A 1 188 ? 7.577 26.739 8.234 1.00 43.72 188 SER A O 1
ATOM 1532 N N . ALA A 1 189 ? 6.362 26.419 10.090 1.00 44.16 189 ALA A N 1
ATOM 1533 C CA . ALA A 1 189 ? 5.335 27.424 9.794 1.00 44.16 189 ALA A CA 1
ATOM 1534 C C . ALA A 1 189 ? 5.543 28.753 10.554 1.00 44.16 189 ALA A C 1
ATOM 1536 O O . ALA A 1 189 ? 4.768 29.687 10.367 1.00 44.16 189 ALA A O 1
ATOM 1537 N N . PHE A 1 190 ? 6.579 28.839 11.399 1.00 46.34 190 PHE A N 1
ATOM 1538 C CA . PHE A 1 190 ? 6.869 29.996 12.258 1.00 46.34 190 PHE A CA 1
ATOM 1539 C C . PHE A 1 190 ? 8.336 30.473 12.192 1.00 46.34 190 PHE A C 1
ATOM 1541 O O . PHE A 1 190 ? 8.823 31.071 13.151 1.00 46.34 190 PHE A O 1
ATOM 1548 N N . SER A 1 191 ? 9.041 30.246 11.076 1.00 39.31 191 SER A N 1
ATOM 1549 C CA . SER A 1 191 ? 10.333 30.902 10.800 1.00 39.31 191 SER A CA 1
ATOM 1550 C C . SER A 1 191 ? 10.265 31.768 9.555 1.00 39.31 191 SER A C 1
ATOM 1552 O O . SER A 1 191 ? 9.894 31.192 8.505 1.00 39.31 191 SER A O 1
#

Secondary structure (DSSP, 8-state):
-HHHHHHTTSTHHHHHHHHHHHHHHHHT-GGGHHHHHHHHHHHHHTT--HHHHHHHHHHHHHHHHHHHHHHHHTTSPPPSSEEEEEEEEEEEETTEEEEEEEETTS-EEEEEEE-SSHHHHHHHHHS--TT-EEEEEEEEEPPPPPSSTTS--HHHHHHHTTEEEEEEEEEEEE-----GGGGHHHHTT--